Protein AF-A0AAD8GQP0-F1 (afdb_monomer_lite)

Organism: NCBI:txid360622

pLDDT: mean 70.1, std 18.85, range [26.41, 92.94]

Secondary structure (DSSP, 8-state):
-EEEEETTTEEEEEEEEEETTEEES---TT---EEEETT--TTGGGSEEEESSSS------PPP-SS--SSSS-TTTSTTT-SS--HHHHHHHHHHHTT--------TTSSHHHHHHHHHHHH--TT--S--------SSTHHHHHHHHHHHHHHHTSTT-----------TT-PPPPPPP--------

Foldseek 3Di:
DWKAWPPVRDIWDWDFKDAPNDTDPDDDPPGPIDIDTPPADPVRVPTDMDDPVPPTDYPDPQDQCQDDDCPVAVNQQVNPQDPGAFSQLSRQQVCLLVVHDDDGDDDPPRCPLSSNLSSQVRPDDQVDPDPDDDDDDPPDDDPVVVNLVNNQVSQVSRPPHDNPPPPPPDPPPDDPDPDPDPPDPDPDD

Structure (mmCIF, N/CA/C/O backbone):
data_AF-A0AAD8GQP0-F1
#
_entry.id   AF-A0AAD8GQP0-F1
#
loop_
_atom_site.group_PDB
_atom_site.id
_atom_site.type_symbol
_atom_site.label_atom_id
_atom_site.label_alt_id
_atom_site.label_comp_id
_atom_site.label_asym_id
_atom_site.label_entity_id
_atom_site.label_seq_id
_atom_site.pdbx_PDB_ins_code
_atom_site.Cartn_x
_atom_site.Cartn_y
_atom_site.Cartn_z
_atom_site.occupancy
_atom_site.B_iso_or_equiv
_atom_site.auth_seq_id
_atom_site.auth_comp_id
_atom_site.auth_asym_id
_atom_site.auth_atom_id
_atom_site.pdbx_PDB_model_num
ATOM 1 N N . MET A 1 1 ? -21.768 -1.531 13.078 1.00 83.94 1 MET A N 1
ATOM 2 C CA . MET A 1 1 ? -20.634 -2.085 12.305 1.00 83.94 1 MET A CA 1
ATOM 3 C C . MET A 1 1 ? -19.440 -2.318 13.230 1.00 83.94 1 MET A C 1
ATOM 5 O O . MET A 1 1 ? -19.286 -1.582 14.206 1.00 83.94 1 MET A O 1
ATOM 9 N N . VAL A 1 2 ? -18.619 -3.331 12.950 1.00 90.50 2 VAL A N 1
ATOM 10 C CA . VAL A 1 2 ? -17.336 -3.581 13.630 1.00 90.50 2 VAL A CA 1
ATOM 11 C C . VAL A 1 2 ? -16.206 -3.362 12.621 1.00 90.50 2 VAL A C 1
ATOM 13 O O . VAL A 1 2 ? -16.332 -3.786 11.470 1.00 90.50 2 VAL A O 1
ATOM 16 N N . ALA A 1 3 ? -15.156 -2.657 13.039 1.00 90.62 3 ALA A N 1
ATOM 17 C CA . ALA A 1 3 ? -13.973 -2.394 12.229 1.00 90.62 3 ALA A CA 1
ATOM 18 C C . ALA A 1 3 ? -12.738 -3.065 12.837 1.00 90.62 3 ALA A C 1
ATOM 20 O O . ALA A 1 3 ? -12.558 -3.051 14.059 1.00 90.62 3 ALA A O 1
ATOM 21 N N . THR A 1 4 ? -11.886 -3.606 11.971 1.00 91.75 4 THR A N 1
ATOM 22 C CA . THR A 1 4 ? -10.586 -4.192 12.312 1.00 91.75 4 THR A CA 1
ATOM 23 C C . THR A 1 4 ? -9.472 -3.302 11.768 1.00 91.75 4 THR A C 1
ATOM 25 O O . THR A 1 4 ? -9.565 -2.835 10.637 1.00 91.75 4 THR A O 1
ATOM 28 N N . TYR A 1 5 ? -8.436 -3.059 12.574 1.00 89.69 5 TYR A N 1
ATOM 29 C CA . TYR A 1 5 ? -7.314 -2.172 12.260 1.00 89.69 5 TYR A CA 1
ATOM 30 C C . TYR A 1 5 ? -6.028 -2.970 12.037 1.00 89.69 5 TYR A C 1
ATOM 32 O O . TYR A 1 5 ? -5.609 -3.739 12.901 1.00 89.69 5 TYR A O 1
ATOM 40 N N . GLY A 1 6 ? -5.364 -2.753 10.904 1.00 85.50 6 GLY A N 1
ATOM 41 C CA . GLY A 1 6 ? -4.088 -3.376 10.557 1.00 85.50 6 GLY A CA 1
ATOM 42 C C . GLY A 1 6 ? -2.923 -2.385 10.673 1.00 85.50 6 GLY A C 1
ATOM 43 O O . GLY A 1 6 ? -3.026 -1.282 10.138 1.00 85.50 6 GLY A O 1
ATOM 44 N N . PRO A 1 7 ? -1.790 -2.745 11.307 1.00 84.00 7 PRO A N 1
ATOM 45 C CA . PRO A 1 7 ? -1.377 -4.107 11.656 1.00 84.00 7 PRO A CA 1
ATOM 46 C C . PRO A 1 7 ? -1.744 -4.582 13.072 1.00 84.00 7 PRO A C 1
ATOM 48 O O . PRO A 1 7 ? -1.463 -5.728 13.400 1.00 84.00 7 PRO A O 1
ATOM 51 N N . SER A 1 8 ? -2.334 -3.752 13.941 1.00 86.50 8 SER A N 1
ATOM 52 C CA . SER A 1 8 ? -2.541 -4.142 15.350 1.00 86.50 8 SER A CA 1
ATOM 53 C C . SER A 1 8 ? -3.519 -5.300 15.559 1.00 86.50 8 SER A C 1
ATOM 55 O O . SER A 1 8 ? -3.522 -5.896 16.634 1.00 86.50 8 SER A O 1
ATOM 57 N N . GLY A 1 9 ? -4.367 -5.599 14.572 1.00 87.62 9 GLY A N 1
ATOM 58 C CA . GLY A 1 9 ? -5.460 -6.563 14.698 1.00 87.62 9 GLY A CA 1
ATOM 59 C C . GLY A 1 9 ? -6.572 -6.084 15.637 1.00 87.62 9 GLY A C 1
ATOM 60 O O . GLY A 1 9 ? -7.496 -6.844 15.936 1.00 87.62 9 GLY A O 1
ATOM 61 N N . LEU A 1 10 ? -6.505 -4.833 16.115 1.00 91.06 10 LEU A N 1
ATOM 62 C CA . LEU A 1 10 ? -7.497 -4.265 17.019 1.00 91.06 10 LEU A CA 1
ATOM 63 C C . LEU A 1 10 ? -8.860 -4.287 16.335 1.00 91.06 10 LEU A C 1
ATOM 65 O O . LEU A 1 10 ? -9.011 -3.783 15.227 1.00 91.06 10 LEU A O 1
ATOM 69 N N . THR A 1 11 ? -9.860 -4.830 17.017 1.00 92.88 11 THR A N 1
ATOM 70 C CA . THR A 1 11 ? -11.233 -4.879 16.520 1.00 92.88 11 THR A CA 1
ATOM 71 C C . THR A 1 11 ? -12.142 -4.119 17.475 1.00 92.88 11 THR A C 1
ATOM 73 O O . THR A 1 11 ? -12.118 -4.350 18.683 1.00 92.88 11 THR A O 1
ATOM 76 N N . THR A 1 12 ? -12.930 -3.177 16.956 1.00 92.94 12 THR A N 1
ATOM 77 C CA . THR A 1 12 ? -13.788 -2.318 17.783 1.00 92.94 12 THR A CA 1
ATOM 78 C C . THR A 1 12 ? -15.072 -1.908 17.065 1.00 92.94 12 THR A C 1
ATOM 80 O O . THR A 1 12 ? -15.178 -1.942 15.840 1.00 92.94 12 THR A O 1
ATOM 83 N N . LYS A 1 13 ? -16.083 -1.519 17.847 1.00 92.38 13 LYS A N 1
ATOM 84 C CA . LYS A 1 13 ? -17.363 -1.037 17.322 1.00 92.38 13 LYS A CA 1
ATOM 85 C C . LYS A 1 13 ? -17.223 0.385 16.781 1.00 92.38 13 LYS A C 1
ATOM 87 O O . LYS A 1 13 ? -16.753 1.284 17.485 1.00 92.38 13 LYS A O 1
ATOM 92 N N . VAL A 1 14 ? -17.730 0.580 15.567 1.00 90.19 14 VAL A N 1
ATOM 93 C CA . VAL A 1 14 ? -17.942 1.897 14.961 1.00 90.19 14 VAL A CA 1
ATOM 94 C C . VAL A 1 14 ? -19.301 2.422 15.421 1.00 90.19 14 VAL A C 1
ATOM 96 O O . VAL A 1 14 ? -20.303 1.710 15.334 1.00 90.19 14 VAL A O 1
ATOM 99 N N . LYS A 1 15 ? -19.323 3.644 15.958 1.00 90.88 15 LYS A N 1
ATOM 100 C CA . LYS A 1 15 ? -20.527 4.318 16.460 1.00 90.88 15 LYS A CA 1
ATOM 101 C C . LYS A 1 15 ? -21.277 5.078 15.379 1.00 90.88 15 LYS A C 1
ATOM 103 O O . LYS A 1 15 ? -22.495 5.006 15.329 1.00 90.88 15 LYS A O 1
ATOM 108 N N . SER A 1 16 ? -20.539 5.860 14.606 1.00 89.50 16 SER A N 1
ATOM 109 C CA . SER A 1 16 ? -21.069 6.789 13.618 1.00 89.50 16 SER A CA 1
ATOM 110 C C . SER A 1 16 ? -20.107 6.884 12.445 1.00 89.50 16 SER A C 1
ATOM 112 O O . SER A 1 16 ? -18.899 6.673 12.606 1.00 89.50 16 SER A O 1
ATOM 114 N N . LEU A 1 17 ? -20.674 7.191 11.285 1.00 91.12 17 LEU A N 1
ATOM 115 C CA . LEU A 1 17 ? -19.971 7.632 10.091 1.00 91.12 17 LEU A CA 1
ATOM 116 C C . LEU A 1 17 ? -20.322 9.104 9.877 1.00 91.12 17 LEU A C 1
ATOM 118 O O . LEU A 1 17 ? -21.456 9.507 10.136 1.00 91.12 17 LEU A O 1
ATOM 122 N N . GLU A 1 18 ? -19.361 9.895 9.426 1.00 91.19 18 GLU A N 1
ATOM 123 C CA . GLU A 1 18 ? -19.510 11.332 9.227 1.00 91.19 18 GLU A CA 1
ATOM 124 C C . GLU A 1 18 ? -18.908 11.744 7.885 1.00 91.19 18 GLU A C 1
ATOM 126 O O . GLU A 1 18 ? -17.808 11.326 7.536 1.00 91.19 18 GLU A O 1
ATOM 131 N N . MET A 1 19 ? -19.594 12.608 7.145 1.00 89.38 19 MET A N 1
ATOM 132 C CA . MET A 1 19 ? -19.075 13.248 5.940 1.00 89.38 19 MET A CA 1
ATOM 133 C C . MET A 1 19 ? -19.546 14.699 5.931 1.00 89.38 19 MET A C 1
ATOM 135 O O . MET A 1 19 ? -20.711 14.967 6.187 1.00 89.38 19 MET A O 1
ATOM 139 N N . HIS A 1 20 ? -18.639 15.650 5.688 1.00 87.38 20 HIS A N 1
ATOM 140 C CA . HIS A 1 20 ? -18.973 17.083 5.647 1.00 87.38 20 HIS A CA 1
ATOM 141 C C . HIS A 1 20 ? -19.767 17.601 6.870 1.00 87.38 20 HIS A C 1
ATOM 143 O O . HIS A 1 20 ? -20.606 18.481 6.734 1.00 87.38 20 HIS A O 1
ATOM 149 N N . HIS A 1 21 ? -19.459 17.091 8.070 1.00 84.50 21 HIS A N 1
ATOM 150 C CA . HIS A 1 21 ? -20.157 17.387 9.337 1.00 84.50 21 HIS A CA 1
ATOM 151 C C . HIS A 1 21 ? -21.582 16.826 9.466 1.00 84.50 21 HIS A C 1
ATOM 153 O O . HIS A 1 21 ? -22.274 17.140 10.433 1.00 84.50 21 HIS A O 1
ATOM 159 N N . GLU A 1 22 ? -21.996 15.945 8.562 1.00 87.31 22 GLU A N 1
ATOM 160 C CA . GLU A 1 22 ? -23.269 15.237 8.635 1.00 87.31 22 GLU A CA 1
ATOM 161 C C . GLU A 1 22 ? -23.047 13.760 8.947 1.00 87.31 22 GLU A C 1
ATOM 163 O O . GLU A 1 22 ? -22.078 13.147 8.497 1.00 87.31 22 GLU A O 1
ATOM 168 N N . SER A 1 23 ? -23.945 13.179 9.744 1.00 89.69 23 SER A N 1
ATOM 169 C CA . SER A 1 23 ? -23.928 11.740 10.000 1.00 89.69 23 SER A CA 1
ATOM 170 C C . SER A 1 23 ? -24.530 10.998 8.814 1.00 89.69 23 SER A C 1
ATOM 172 O O . SER A 1 23 ? -25.655 11.287 8.413 1.00 89.69 23 SER A O 1
ATOM 174 N N . ILE A 1 24 ? -23.804 10.011 8.299 1.00 92.19 24 ILE A N 1
ATOM 175 C CA . ILE A 1 24 ? -24.254 9.164 7.190 1.00 92.19 24 ILE A CA 1
ATOM 176 C C . ILE A 1 24 ? -24.515 7.739 7.685 1.00 92.19 24 ILE A C 1
ATOM 178 O O . ILE A 1 24 ? -23.944 7.293 8.683 1.00 92.19 24 ILE A O 1
ATOM 182 N N . LEU A 1 25 ? -25.401 7.019 6.996 1.00 88.88 25 LEU A N 1
ATOM 183 C CA . LEU A 1 25 ? -25.712 5.619 7.311 1.00 88.88 25 LEU A CA 1
ATOM 184 C C . LEU A 1 25 ? -24.644 4.665 6.770 1.00 88.88 25 LEU A C 1
ATOM 186 O O . LEU A 1 25 ? -24.287 3.689 7.430 1.00 88.88 25 LEU A O 1
ATOM 190 N N . GLU A 1 26 ? -24.118 4.977 5.590 1.00 88.31 26 GLU A N 1
ATOM 191 C CA . GLU A 1 26 ? -23.108 4.202 4.883 1.00 88.31 26 GLU A CA 1
ATOM 192 C C . GLU A 1 26 ? -22.235 5.126 4.034 1.00 88.31 26 GLU A C 1
ATOM 194 O O . GLU A 1 26 ? -22.660 6.220 3.670 1.00 88.31 26 GLU A O 1
ATOM 199 N N . ALA A 1 27 ? -21.014 4.677 3.753 1.00 85.12 27 ALA A N 1
ATOM 200 C CA . ALA A 1 27 ? -20.106 5.317 2.811 1.00 85.12 27 ALA A CA 1
ATOM 201 C C . ALA A 1 27 ? -19.915 4.385 1.613 1.00 85.12 27 ALA A C 1
ATOM 203 O O . ALA A 1 27 ? -19.744 3.174 1.789 1.00 85.12 27 ALA A O 1
ATOM 204 N N . LEU A 1 28 ? -19.926 4.948 0.412 1.00 85.69 28 LEU A N 1
ATOM 205 C CA . LEU A 1 28 ? -19.685 4.248 -0.841 1.00 85.69 28 LEU A CA 1
ATOM 206 C C . LEU A 1 28 ? -18.222 4.411 -1.288 1.00 85.69 28 LEU A C 1
ATOM 208 O O . LEU A 1 28 ? -17.525 5.336 -0.863 1.00 85.69 28 LEU A O 1
ATOM 212 N N . PRO A 1 29 ? -17.712 3.524 -2.160 1.00 83.00 29 PRO A N 1
ATOM 213 C CA . PRO A 1 29 ? -16.394 3.709 -2.757 1.00 83.00 29 PRO A CA 1
ATOM 214 C C . PRO A 1 29 ? -16.259 5.089 -3.425 1.00 83.00 29 PRO A C 1
ATOM 216 O O . PRO A 1 29 ? -17.033 5.431 -4.314 1.00 83.00 29 PRO A O 1
ATOM 219 N N . GLY A 1 30 ? -15.253 5.863 -3.005 1.00 82.75 30 GLY A N 1
ATOM 220 C CA . GLY A 1 30 ? -15.013 7.239 -3.467 1.00 82.75 30 GLY A CA 1
ATOM 221 C C . GLY A 1 30 ? -15.368 8.320 -2.441 1.00 82.75 30 GLY A C 1
ATOM 222 O O . GLY A 1 30 ? -14.898 9.451 -2.566 1.00 82.75 30 GLY A O 1
ATOM 223 N N . ASP A 1 31 ? -16.111 7.964 -1.396 1.00 85.25 31 ASP A N 1
ATOM 224 C CA . ASP A 1 31 ? -16.494 8.876 -0.327 1.00 85.25 31 ASP A CA 1
ATOM 225 C C . ASP A 1 31 ? -15.320 9.224 0.594 1.00 85.25 31 ASP A C 1
ATOM 227 O O . ASP A 1 31 ? -14.574 8.357 1.058 1.00 85.25 31 ASP A O 1
ATOM 231 N N . ASN A 1 32 ? -15.192 10.507 0.940 1.00 85.38 32 ASN A N 1
ATOM 232 C CA . ASN A 1 32 ? -14.300 10.950 2.010 1.00 85.38 32 ASN A CA 1
ATOM 233 C C . ASN A 1 32 ? -15.065 10.995 3.339 1.00 85.38 32 ASN A C 1
ATOM 235 O O . ASN A 1 32 ? -15.440 12.065 3.823 1.00 85.38 32 ASN A O 1
ATOM 239 N N . ALA A 1 33 ? -15.330 9.814 3.894 1.00 86.75 33 ALA A N 1
ATOM 240 C CA . ALA A 1 33 ? -16.037 9.654 5.157 1.00 86.75 33 ALA A CA 1
ATOM 241 C C . ALA A 1 33 ? -15.069 9.421 6.328 1.00 86.75 33 ALA A C 1
ATOM 243 O O . ALA A 1 33 ? -14.094 8.672 6.236 1.00 86.75 33 ALA A O 1
ATOM 244 N N . ALA A 1 34 ? -15.375 10.035 7.465 1.00 86.62 34 ALA A N 1
ATOM 245 C CA . ALA A 1 34 ? -14.782 9.740 8.758 1.00 86.62 34 ALA A CA 1
ATOM 246 C C . ALA A 1 34 ? -15.673 8.764 9.535 1.00 86.62 34 ALA A C 1
ATOM 248 O O . ALA A 1 34 ? -16.869 8.639 9.281 1.00 86.62 34 ALA A O 1
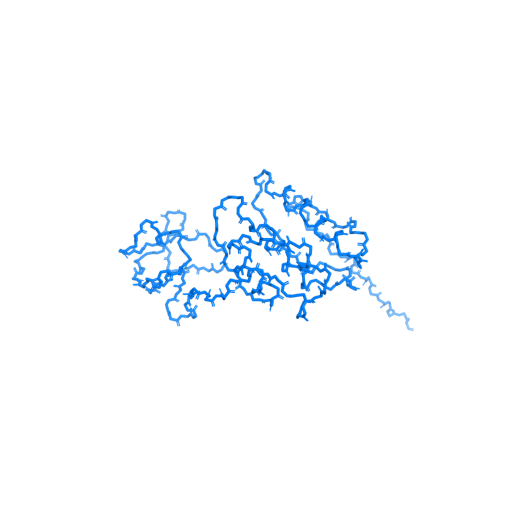ATOM 249 N N . PHE A 1 35 ? -15.104 8.075 10.520 1.00 88.38 35 PHE A N 1
ATOM 250 C CA . PHE A 1 35 ? -15.864 7.182 11.385 1.00 88.38 35 PHE A CA 1
ATOM 251 C C . PHE A 1 35 ? -15.357 7.227 12.821 1.00 88.38 35 PHE A C 1
ATOM 253 O O . PHE A 1 35 ? -14.163 7.387 13.082 1.00 88.38 35 PHE A O 1
ATOM 260 N N . ASN A 1 36 ? -16.279 7.092 13.774 1.00 88.12 36 ASN A N 1
ATOM 261 C CA . ASN A 1 36 ? -15.984 7.201 15.197 1.00 88.12 36 ASN A CA 1
ATOM 262 C C . ASN A 1 36 ? -15.966 5.824 15.865 1.00 88.12 36 ASN A C 1
ATOM 264 O O . ASN A 1 36 ? -16.988 5.148 15.981 1.00 88.12 36 ASN A O 1
ATOM 268 N N . SER A 1 37 ? -14.802 5.427 16.361 1.00 89.31 37 SER A N 1
ATOM 269 C CA . SER A 1 37 ? -14.541 4.147 17.024 1.00 89.31 37 SER A CA 1
ATOM 270 C C . SER A 1 37 ? -14.114 4.359 18.480 1.00 89.31 37 SER A C 1
ATOM 272 O O . SER A 1 37 ? -13.263 5.207 18.764 1.00 89.31 37 SER A O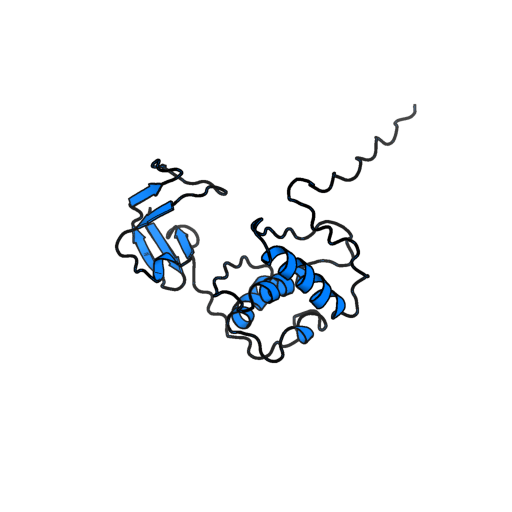 1
ATOM 274 N N . LYS A 1 38 ? -14.642 3.568 19.428 1.00 86.50 38 LYS A N 1
ATOM 275 C CA . LYS A 1 38 ? -14.159 3.618 20.827 1.00 86.50 38 LYS A CA 1
ATOM 276 C C . LYS A 1 38 ? -12.854 2.835 20.993 1.00 86.50 38 LYS A C 1
ATOM 278 O O . LYS A 1 38 ? -12.622 1.862 20.282 1.00 86.50 38 LYS A O 1
ATOM 283 N N . ASN A 1 39 ? -12.071 3.210 22.006 1.00 86.12 39 ASN A N 1
ATOM 284 C CA . ASN A 1 39 ? -10.899 2.466 22.487 1.00 86.12 39 ASN A CA 1
ATOM 285 C C . ASN A 1 39 ? -9.772 2.290 21.451 1.00 86.12 39 ASN A C 1
ATOM 287 O O . ASN A 1 39 ? -9.014 1.330 21.522 1.00 86.12 39 ASN A O 1
ATOM 291 N N . VAL A 1 40 ? -9.651 3.225 20.504 1.00 86.62 40 VAL A N 1
ATOM 292 C CA . VAL A 1 40 ? -8.562 3.257 19.517 1.00 86.62 40 VAL A CA 1
ATOM 293 C C . VAL A 1 40 ? -7.464 4.195 20.008 1.00 86.62 40 VAL A C 1
ATOM 295 O O . VAL A 1 40 ? -7.724 5.372 20.293 1.00 86.62 40 VAL A O 1
ATOM 298 N N . THR A 1 41 ? -6.240 3.676 20.124 1.00 87.00 41 THR A N 1
ATOM 299 C CA . THR A 1 41 ? -5.081 4.462 20.569 1.00 87.00 41 THR A CA 1
ATOM 300 C C . THR A 1 41 ? -4.668 5.487 19.509 1.00 87.00 41 THR A C 1
ATOM 302 O O . THR A 1 41 ? -5.035 5.374 18.341 1.00 87.00 41 THR A O 1
ATOM 305 N N . VAL A 1 42 ? -3.864 6.490 19.882 1.00 81.44 42 VAL A N 1
ATOM 306 C CA . VAL A 1 42 ? -3.327 7.477 18.919 1.00 81.44 42 VAL A CA 1
ATOM 307 C C . VAL A 1 42 ? -2.567 6.792 17.776 1.00 81.44 42 VAL A C 1
ATOM 309 O O . VAL A 1 42 ? -2.633 7.250 16.639 1.00 81.44 42 VAL A O 1
ATOM 312 N N . LYS A 1 43 ? -1.897 5.670 18.062 1.00 82.00 43 LYS A N 1
ATOM 313 C CA . LYS A 1 43 ? -1.153 4.886 17.073 1.00 82.00 43 LYS A CA 1
ATOM 314 C C . LYS A 1 43 ? -2.090 4.217 16.061 1.00 82.00 43 LYS A C 1
ATOM 316 O O . LYS A 1 43 ? -1.859 4.322 14.862 1.00 82.00 43 LYS A O 1
ATOM 321 N N . ASP A 1 44 ? -3.165 3.598 16.545 1.00 80.62 44 ASP A N 1
ATOM 322 C CA . ASP A 1 44 ? -4.111 2.842 15.715 1.00 80.62 44 ASP A CA 1
ATOM 323 C C . ASP A 1 44 ? -5.004 3.735 14.840 1.00 80.62 44 ASP A C 1
ATOM 325 O O . ASP A 1 44 ? -5.509 3.291 13.818 1.00 80.62 44 ASP A O 1
ATOM 329 N N . ARG A 1 45 ? -5.167 5.021 15.174 1.00 78.62 45 ARG A N 1
ATOM 330 C CA . ARG A 1 45 ? -5.878 5.979 14.300 1.00 78.62 45 ARG A CA 1
ATOM 331 C C . ARG A 1 45 ? -5.170 6.220 12.972 1.00 78.62 45 ARG A C 1
ATOM 333 O O . ARG A 1 45 ? -5.798 6.661 12.018 1.00 78.62 45 ARG A O 1
ATOM 340 N N . GLY A 1 46 ? -3.860 5.986 12.935 1.00 75.06 46 GLY A N 1
ATOM 341 C CA . GLY A 1 46 ? -3.077 6.079 11.714 1.00 75.06 46 GLY A CA 1
ATOM 342 C C . GLY A 1 46 ? -3.137 4.815 10.868 1.00 75.06 46 GLY A C 1
ATOM 343 O O . GLY A 1 46 ? -2.591 4.844 9.776 1.00 75.06 46 GLY A O 1
ATOM 344 N N . TYR A 1 47 ? -3.725 3.728 11.367 1.00 84.44 47 TYR A N 1
ATOM 345 C CA . TYR A 1 47 ? -3.737 2.425 10.715 1.00 84.44 47 TYR A CA 1
ATOM 346 C C . TYR A 1 47 ? -4.897 2.265 9.744 1.00 84.44 47 TYR A C 1
ATOM 348 O O . TYR A 1 47 ? -5.902 2.972 9.804 1.00 84.44 47 TYR A O 1
ATOM 356 N N . VAL A 1 48 ? -4.739 1.302 8.841 1.00 85.19 48 VAL A N 1
ATOM 357 C CA . VAL A 1 48 ? -5.778 0.939 7.882 1.00 85.19 48 VAL A CA 1
ATOM 358 C C . VAL A 1 48 ? -6.888 0.232 8.639 1.00 85.19 48 VAL A C 1
ATOM 360 O O . VAL A 1 48 ? -6.607 -0.688 9.405 1.00 85.19 48 VAL A O 1
ATOM 363 N N . ALA A 1 49 ? -8.129 0.647 8.418 1.00 88.44 49 ALA A N 1
ATOM 364 C CA . ALA A 1 49 ? -9.300 -0.013 8.965 1.00 88.44 49 ALA A CA 1
ATOM 365 C C . ALA A 1 49 ? -10.128 -0.633 7.841 1.00 88.44 49 ALA A C 1
ATOM 367 O O . ALA A 1 49 ? -10.259 -0.049 6.768 1.00 88.44 49 ALA A O 1
ATOM 368 N N . SER A 1 50 ? -10.721 -1.787 8.112 1.00 87.19 50 SER A N 1
ATOM 369 C CA . SER A 1 50 ? -11.688 -2.437 7.230 1.00 87.19 50 SER A CA 1
ATOM 370 C C . SER A 1 50 ? -12.861 -2.969 8.050 1.00 87.19 50 SER A C 1
ATOM 372 O O . SER A 1 50 ? -12.806 -3.027 9.284 1.00 87.19 50 SER A O 1
ATOM 374 N N . LYS A 1 51 ? -13.929 -3.397 7.376 1.00 87.69 51 LYS A N 1
ATOM 375 C CA . LYS A 1 51 ? -15.019 -4.119 8.034 1.00 87.69 51 LYS A CA 1
ATOM 376 C C . LYS A 1 51 ? -14.494 -5.457 8.563 1.00 87.69 51 LYS A C 1
ATOM 378 O O . LYS A 1 51 ? -13.733 -6.136 7.886 1.00 87.69 51 LYS A O 1
ATOM 383 N N . SER A 1 52 ? -14.886 -5.835 9.777 1.00 89.31 52 SER A N 1
ATOM 384 C CA . SER A 1 52 ? -14.405 -7.086 10.389 1.00 89.31 52 SER A CA 1
ATOM 385 C C . SER A 1 52 ? -14.986 -8.348 9.745 1.00 89.31 52 SER A C 1
ATOM 387 O O . SER A 1 52 ? -14.390 -9.415 9.840 1.00 89.31 52 SER A O 1
ATOM 389 N N . GLU A 1 53 ? -16.162 -8.228 9.131 1.00 86.62 53 GLU A N 1
ATOM 390 C CA . GLU A 1 53 ? -16.931 -9.342 8.558 1.00 86.62 53 GLU A CA 1
ATOM 391 C C . GLU A 1 53 ? -16.581 -9.624 7.090 1.00 86.62 53 GLU A C 1
ATOM 393 O O . GLU A 1 53 ? -16.916 -10.693 6.591 1.00 86.62 53 GLU A O 1
ATOM 398 N N . ASP A 1 54 ? -15.934 -8.676 6.407 1.00 81.38 54 ASP A N 1
ATOM 399 C CA . ASP A 1 54 ? -15.704 -8.706 4.961 1.00 81.38 54 ASP A CA 1
ATOM 400 C C . ASP A 1 54 ? -14.224 -8.441 4.677 1.00 81.38 54 ASP A C 1
ATOM 402 O O . ASP A 1 54 ? -13.748 -7.330 4.910 1.00 81.38 54 ASP A O 1
ATOM 406 N N . ASP A 1 55 ? -13.516 -9.514 4.311 1.00 77.38 55 ASP A N 1
ATOM 407 C CA . ASP A 1 55 ? -12.055 -9.642 4.215 1.00 77.38 55 ASP A CA 1
ATOM 408 C C . ASP A 1 55 ? -11.272 -8.618 5.057 1.00 77.38 55 ASP A C 1
ATOM 410 O O . ASP A 1 55 ? -10.751 -7.621 4.543 1.00 77.38 55 ASP A O 1
ATOM 414 N N . PRO A 1 56 ? -11.205 -8.821 6.389 1.00 81.44 56 PRO A N 1
ATOM 415 C CA . PRO A 1 56 ? -10.606 -7.834 7.257 1.00 81.44 56 PRO A CA 1
ATOM 416 C C . PRO A 1 56 ? -9.127 -7.640 6.928 1.00 81.44 56 PRO A C 1
ATOM 418 O O . PRO A 1 56 ? -8.402 -8.603 6.663 1.00 81.44 56 PRO A O 1
ATOM 421 N N . VAL A 1 57 ? -8.668 -6.393 7.027 1.00 81.25 57 VAL A N 1
ATOM 422 C CA . VAL A 1 57 ? -7.280 -6.008 6.826 1.00 81.25 57 VAL A CA 1
ATOM 423 C C . VAL A 1 57 ? -6.384 -6.830 7.746 1.00 81.25 57 VAL A C 1
ATOM 425 O O . VAL A 1 57 ? -6.576 -6.897 8.963 1.00 81.25 57 VAL A O 1
ATOM 428 N N . LYS A 1 58 ? -5.383 -7.467 7.147 1.00 76.50 58 LYS A N 1
ATOM 429 C CA . LYS A 1 58 ? -4.389 -8.288 7.838 1.00 76.50 58 LYS A CA 1
ATOM 430 C C . LYS A 1 58 ? -3.017 -7.690 7.591 1.00 76.50 58 LYS A C 1
ATOM 432 O O . LYS A 1 58 ? -2.724 -7.226 6.489 1.00 76.50 58 LYS A O 1
ATOM 437 N N . GLU A 1 59 ? -2.154 -7.717 8.605 1.00 73.06 59 GLU A N 1
ATOM 438 C CA . GLU A 1 59 ? -0.738 -7.483 8.341 1.00 73.06 59 GLU A CA 1
ATOM 439 C C . GLU A 1 59 ? -0.232 -8.619 7.453 1.00 73.06 59 GLU A C 1
ATOM 441 O O . GLU A 1 59 ? -0.329 -9.797 7.804 1.00 73.06 59 GLU A O 1
ATOM 446 N N . VAL A 1 60 ? 0.316 -8.272 6.292 1.00 63.38 60 VAL A N 1
ATOM 447 C CA . VAL A 1 60 ? 0.986 -9.262 5.458 1.00 63.38 60 VAL A CA 1
ATOM 448 C C . VAL A 1 60 ? 2.350 -9.531 6.090 1.00 63.38 60 VAL A C 1
ATOM 450 O O . VAL A 1 60 ? 3.237 -8.673 6.071 1.00 63.38 60 VAL A O 1
ATOM 453 N N . ASN A 1 61 ? 2.527 -10.722 6.668 1.00 63.12 61 ASN A N 1
ATOM 454 C CA . ASN A 1 61 ? 3.818 -11.165 7.190 1.00 63.12 61 ASN A CA 1
ATOM 455 C C . ASN A 1 61 ? 4.733 -11.571 6.025 1.00 63.12 61 ASN A C 1
ATOM 457 O O . ASN A 1 61 ? 4.904 -12.745 5.698 1.00 63.12 61 ASN A O 1
ATOM 461 N N . ILE A 1 62 ? 5.268 -10.562 5.346 1.00 64.38 62 ILE A N 1
ATOM 462 C CA . ILE A 1 62 ? 6.202 -10.736 4.240 1.00 64.38 62 ILE A CA 1
ATOM 463 C C . ILE A 1 62 ? 7.583 -10.877 4.851 1.00 64.38 62 ILE A C 1
ATOM 465 O O . ILE A 1 62 ? 8.066 -9.958 5.521 1.00 64.38 62 ILE A O 1
ATOM 469 N N . LYS A 1 63 ? 8.233 -12.018 4.600 1.00 61.41 63 LYS A N 1
ATOM 470 C CA . LYS A 1 63 ? 9.646 -12.192 4.941 1.00 61.41 63 LYS A CA 1
ATOM 471 C C . LYS A 1 63 ? 10.430 -11.056 4.278 1.00 61.41 63 LYS A C 1
ATOM 473 O O . LYS A 1 63 ? 10.374 -10.949 3.052 1.00 61.41 63 LYS A O 1
ATOM 478 N N . PRO A 1 64 ? 11.117 -10.196 5.049 1.00 61.53 64 PRO A N 1
ATOM 479 C CA . PRO A 1 64 ? 11.826 -9.071 4.471 1.00 61.53 64 PRO A CA 1
ATOM 480 C C . PRO A 1 64 ? 12.855 -9.582 3.463 1.00 61.53 64 PRO A C 1
ATOM 482 O O . PRO A 1 64 ? 13.712 -10.404 3.788 1.00 61.53 64 PRO A O 1
ATOM 485 N N . VAL A 1 65 ? 12.748 -9.119 2.221 1.00 63.41 65 VAL A N 1
ATOM 486 C CA . VAL A 1 65 ? 13.680 -9.511 1.165 1.00 63.41 65 VAL A CA 1
ATOM 487 C C . VAL A 1 65 ? 14.926 -8.642 1.297 1.00 63.41 65 VAL A C 1
ATOM 489 O O . VAL A 1 65 ? 14.999 -7.542 0.759 1.00 63.41 65 VAL A O 1
ATOM 492 N N . HIS A 1 66 ? 15.899 -9.110 2.080 1.00 61.94 66 HIS A N 1
ATOM 493 C CA . HIS A 1 66 ? 17.151 -8.386 2.335 1.00 61.94 66 HIS A CA 1
ATOM 494 C C . HIS A 1 66 ? 18.044 -8.264 1.096 1.00 61.94 66 HIS A C 1
ATOM 496 O O . HIS A 1 66 ? 18.838 -7.331 1.001 1.00 61.94 66 HIS A O 1
ATOM 502 N N . LYS A 1 67 ? 17.884 -9.194 0.153 1.00 60.91 67 LYS A N 1
ATOM 503 C CA . LYS A 1 67 ? 18.520 -9.203 -1.158 1.00 60.91 67 LYS A CA 1
ATOM 504 C C . LYS A 1 67 ? 17.496 -9.713 -2.157 1.00 60.91 67 LYS A C 1
ATOM 506 O O . LYS A 1 67 ? 16.891 -10.754 -1.922 1.00 60.91 67 LYS A O 1
ATOM 511 N N . MET A 1 68 ? 17.260 -8.957 -3.222 1.00 58.16 68 MET A N 1
ATOM 512 C CA . MET A 1 68 ? 16.301 -9.362 -4.240 1.00 58.16 68 MET A CA 1
ATOM 513 C C . MET A 1 68 ? 16.941 -10.380 -5.176 1.00 58.16 68 MET A C 1
ATOM 515 O O . MET A 1 68 ? 17.889 -10.056 -5.890 1.00 58.16 68 MET A O 1
ATOM 519 N N . ASP A 1 69 ? 16.429 -11.610 -5.153 1.00 55.81 69 ASP A N 1
ATOM 520 C CA . ASP A 1 69 ? 16.808 -12.628 -6.124 1.00 55.81 69 ASP A CA 1
ATOM 521 C C . ASP A 1 69 ? 16.174 -12.279 -7.485 1.00 55.81 69 ASP A C 1
ATOM 523 O O . ASP A 1 69 ? 14.956 -12.104 -7.572 1.00 55.81 69 ASP A O 1
ATOM 527 N N . PRO A 1 70 ? 16.963 -12.162 -8.568 1.00 54.00 70 PRO A N 1
ATOM 528 C CA . PRO A 1 70 ? 16.480 -11.727 -9.881 1.00 54.00 70 PRO A CA 1
ATOM 529 C C . PRO A 1 70 ? 15.739 -12.828 -10.660 1.00 54.00 70 PRO A C 1
ATOM 531 O O . PRO A 1 70 ? 15.461 -12.655 -11.840 1.00 54.00 70 PRO A O 1
ATOM 534 N N . THR A 1 71 ? 15.489 -13.992 -10.060 1.00 45.81 71 THR A N 1
ATOM 535 C CA . THR A 1 71 ? 15.114 -15.228 -10.764 1.00 45.81 71 THR A CA 1
ATOM 536 C C . THR A 1 71 ? 13.618 -15.460 -11.004 1.00 45.81 71 THR A C 1
ATOM 538 O O . THR A 1 71 ? 13.330 -16.102 -12.012 1.00 45.81 71 THR A O 1
ATOM 541 N N . PRO A 1 72 ? 12.656 -14.948 -10.208 1.00 50.41 72 PRO A N 1
ATOM 542 C CA . PRO A 1 72 ? 11.246 -14.959 -10.612 1.00 50.41 72 PRO A CA 1
ATOM 543 C C . PRO A 1 72 ? 10.811 -13.681 -11.348 1.00 50.41 72 PRO A C 1
ATOM 545 O O . PRO A 1 72 ? 9.708 -13.631 -11.880 1.00 50.41 72 PRO A O 1
ATOM 548 N N . PHE A 1 73 ? 11.661 -12.655 -11.398 1.00 52.91 73 PHE A N 1
ATOM 549 C CA . PHE A 1 73 ? 11.359 -11.368 -12.024 1.00 52.91 73 PHE A CA 1
ATOM 550 C C . PHE A 1 73 ? 12.150 -11.205 -13.321 1.00 52.91 73 PHE A C 1
ATOM 552 O O . PHE A 1 73 ? 13.155 -11.887 -13.528 1.00 52.91 73 PHE A O 1
ATOM 559 N N . SER A 1 74 ? 11.729 -10.310 -14.220 1.00 52.50 74 SER A N 1
ATOM 560 C CA . SER A 1 74 ? 12.570 -10.008 -15.379 1.00 52.50 74 SER A CA 1
ATOM 561 C C . SER A 1 74 ? 13.912 -9.500 -14.835 1.00 52.50 74 SER A C 1
ATOM 563 O O . SER A 1 74 ? 13.964 -8.512 -14.099 1.00 52.50 74 SER A O 1
ATOM 565 N N . LYS A 1 75 ? 15.001 -10.229 -15.131 1.00 48.34 75 LYS A N 1
ATOM 566 C CA . LYS A 1 75 ? 16.348 -10.086 -14.530 1.00 48.34 75 LYS A CA 1
ATOM 567 C C . LYS A 1 75 ? 16.908 -8.652 -14.517 1.00 48.34 75 LYS A C 1
ATOM 569 O O . LYS A 1 75 ? 17.900 -8.388 -13.846 1.00 48.34 75 LYS A O 1
ATOM 574 N N . ASN A 1 76 ? 16.267 -7.730 -15.230 1.00 49.47 76 ASN A N 1
ATOM 575 C CA . ASN A 1 76 ? 16.760 -6.401 -15.542 1.00 49.47 76 ASN A CA 1
ATOM 576 C C . ASN A 1 76 ? 16.108 -5.280 -14.716 1.00 49.47 76 ASN A C 1
ATOM 578 O O . ASN A 1 76 ? 16.744 -4.249 -14.533 1.00 49.47 76 ASN A O 1
ATOM 582 N N . LEU A 1 77 ? 14.884 -5.449 -14.193 1.00 50.72 77 LEU A N 1
ATOM 583 C CA . LEU A 1 77 ? 14.200 -4.354 -13.490 1.00 50.72 77 LEU A CA 1
ATOM 584 C C . LEU A 1 77 ? 14.495 -4.354 -11.985 1.00 50.72 77 LEU A C 1
ATOM 586 O O . LEU A 1 77 ? 14.821 -3.316 -11.425 1.00 50.72 77 LEU A O 1
ATOM 590 N N . LEU A 1 78 ? 14.449 -5.516 -11.331 1.00 49.88 78 LEU A N 1
ATOM 591 C CA . LEU A 1 78 ? 14.651 -5.617 -9.881 1.00 49.88 78 LEU A CA 1
ATOM 592 C C . LEU A 1 78 ? 16.103 -5.380 -9.439 1.00 49.88 78 LEU A C 1
ATOM 594 O O . LEU A 1 78 ? 16.338 -4.816 -8.371 1.00 49.88 78 LEU A O 1
ATOM 598 N N . CYS A 1 79 ? 17.076 -5.813 -10.250 1.00 47.34 79 CYS A N 1
ATOM 599 C CA . CYS A 1 79 ? 18.497 -5.794 -9.888 1.00 47.34 79 CYS A CA 1
ATOM 600 C C . CYS A 1 79 ? 19.047 -4.369 -9.719 1.00 47.34 79 CYS A C 1
ATOM 602 O O . CYS A 1 79 ? 19.960 -4.150 -8.928 1.00 47.34 79 CYS A O 1
ATOM 604 N N . VAL A 1 80 ? 18.478 -3.395 -10.435 1.00 49.56 80 VAL A N 1
ATOM 605 C CA . VAL A 1 80 ? 18.885 -1.985 -10.350 1.00 49.56 80 VAL A CA 1
ATOM 606 C C . VAL A 1 80 ? 18.421 -1.351 -9.042 1.00 49.56 80 VAL A C 1
ATOM 608 O O . VAL A 1 80 ? 19.014 -0.381 -8.574 1.00 49.56 80 VAL A O 1
ATOM 611 N N . ILE A 1 81 ? 17.339 -1.861 -8.451 1.00 53.88 81 ILE A N 1
ATOM 612 C CA . ILE A 1 81 ? 16.560 -1.031 -7.547 1.00 53.88 81 ILE A CA 1
ATOM 613 C C . ILE A 1 81 ? 17.252 -0.922 -6.193 1.00 53.88 81 ILE A C 1
ATOM 615 O O . ILE A 1 81 ? 17.304 0.195 -5.684 1.00 53.88 81 ILE A O 1
ATOM 619 N N . LEU A 1 82 ? 17.811 -1.980 -5.583 1.00 54.72 82 LEU A N 1
ATOM 620 C CA . LEU A 1 82 ? 18.301 -1.870 -4.197 1.00 54.72 82 LEU A CA 1
ATOM 621 C C . LEU A 1 82 ? 19.394 -2.895 -3.825 1.00 54.72 82 LEU A C 1
ATOM 623 O O . LEU A 1 82 ? 19.078 -4.033 -3.487 1.00 54.72 82 LEU A O 1
ATOM 627 N N . GLU A 1 83 ? 20.661 -2.465 -3.737 1.00 56.97 83 GLU A N 1
ATOM 628 C CA . GLU A 1 83 ? 21.705 -3.227 -3.013 1.00 56.97 83 GLU A CA 1
ATOM 629 C C . GLU A 1 83 ? 21.327 -3.432 -1.535 1.00 56.97 83 GLU A C 1
ATOM 631 O O . GLU A 1 83 ? 21.644 -4.460 -0.937 1.00 56.97 83 GLU A O 1
ATOM 636 N N . LYS A 1 84 ? 20.621 -2.455 -0.944 1.00 73.69 84 LYS A N 1
ATOM 637 C CA . LYS A 1 84 ? 20.111 -2.513 0.430 1.00 73.69 84 LYS A CA 1
ATOM 638 C C . LYS A 1 84 ? 18.727 -1.858 0.534 1.00 73.69 84 LYS A C 1
ATOM 640 O O . LYS A 1 84 ? 18.629 -0.660 0.810 1.00 73.69 84 LYS A O 1
ATOM 645 N N . PRO A 1 85 ? 17.641 -2.613 0.298 1.00 75.19 85 PRO A N 1
ATOM 646 C CA . PRO A 1 85 ? 16.287 -2.070 0.316 1.00 75.19 85 PRO A CA 1
ATOM 647 C C . PRO A 1 85 ? 15.899 -1.543 1.703 1.00 75.19 85 PRO A C 1
ATOM 649 O O . PRO A 1 85 ? 16.222 -2.157 2.718 1.00 75.19 85 PRO A O 1
ATOM 652 N N . SER A 1 86 ? 15.167 -0.427 1.777 1.00 80.50 86 SER A N 1
ATOM 653 C CA . SER A 1 86 ? 14.542 0.023 3.034 1.00 80.50 86 SER A CA 1
ATOM 654 C C . SER A 1 86 ? 13.452 -0.956 3.484 1.00 80.50 86 SER A C 1
ATOM 656 O O . SER A 1 86 ? 12.883 -1.667 2.660 1.00 80.50 86 SER A O 1
ATOM 658 N N . VAL A 1 87 ? 13.091 -0.968 4.772 1.00 78.12 87 VAL A N 1
ATOM 659 C CA . VAL A 1 87 ? 12.023 -1.846 5.306 1.00 78.12 87 VAL A CA 1
ATOM 660 C C . VAL A 1 87 ? 10.713 -1.697 4.523 1.00 78.12 87 VAL A C 1
ATOM 662 O O . VAL A 1 87 ? 10.035 -2.683 4.243 1.00 78.12 87 VAL A O 1
ATOM 665 N N . THR A 1 88 ? 10.381 -0.470 4.117 1.00 81.44 88 THR A N 1
ATOM 666 C CA . THR A 1 88 ? 9.211 -0.175 3.284 1.00 81.44 88 THR A CA 1
ATOM 667 C C . THR A 1 88 ? 9.302 -0.883 1.931 1.00 81.44 88 THR A C 1
ATOM 669 O O . THR A 1 88 ? 8.370 -1.584 1.551 1.00 81.44 88 THR A O 1
ATOM 672 N N . GLN A 1 89 ? 10.441 -0.792 1.245 1.00 82.62 89 GLN A N 1
ATOM 673 C CA . GLN A 1 89 ? 10.662 -1.472 -0.035 1.00 82.62 89 GLN A CA 1
ATOM 674 C C . GLN A 1 89 ? 10.670 -3.000 0.102 1.00 82.62 89 GLN A C 1
ATOM 676 O O . GLN A 1 89 ? 10.003 -3.678 -0.673 1.00 82.62 89 GLN A O 1
ATOM 681 N N . GLN A 1 90 ? 11.347 -3.537 1.125 1.00 78.69 90 GLN A N 1
ATOM 682 C CA . GLN A 1 90 ? 11.421 -4.983 1.391 1.00 78.69 90 GLN A CA 1
ATOM 683 C C . GLN A 1 90 ? 10.042 -5.625 1.543 1.00 78.69 90 GLN A C 1
ATOM 685 O O . GLN A 1 90 ? 9.855 -6.775 1.159 1.00 78.69 90 GLN A O 1
ATOM 690 N N . ARG A 1 91 ? 9.087 -4.886 2.119 1.00 79.81 91 ARG A N 1
ATOM 691 C CA . ARG A 1 91 ? 7.714 -5.353 2.324 1.00 79.81 91 ARG A CA 1
ATOM 692 C C . ARG A 1 91 ? 6.802 -5.045 1.138 1.00 79.81 91 ARG A C 1
ATOM 694 O O . ARG A 1 91 ? 5.902 -5.817 0.862 1.00 79.81 91 ARG A O 1
ATOM 701 N N . GLY A 1 92 ? 6.991 -3.919 0.454 1.00 80.06 92 GLY A N 1
ATOM 702 C CA . GLY A 1 92 ? 6.032 -3.467 -0.556 1.00 80.06 92 GLY A CA 1
ATOM 703 C C . GLY A 1 92 ? 6.296 -3.958 -1.977 1.00 80.06 92 GLY A C 1
ATOM 704 O O . GLY A 1 92 ? 5.342 -4.110 -2.729 1.00 80.06 92 GLY A O 1
ATOM 705 N N . ILE A 1 93 ? 7.556 -4.202 -2.364 1.00 82.00 93 ILE A N 1
ATOM 706 C CA . ILE A 1 93 ? 7.874 -4.456 -3.779 1.00 82.00 93 ILE A CA 1
ATOM 707 C C . ILE A 1 93 ? 7.299 -5.797 -4.240 1.00 82.00 93 ILE A C 1
ATOM 709 O O . ILE A 1 93 ? 6.608 -5.834 -5.248 1.00 82.00 93 ILE A O 1
ATOM 713 N N . VAL A 1 94 ? 7.549 -6.887 -3.507 1.00 80.38 94 VAL A N 1
ATOM 714 C CA . VAL A 1 94 ? 7.147 -8.237 -3.946 1.00 80.38 94 VAL A CA 1
ATOM 715 C C . VAL A 1 94 ? 5.630 -8.371 -4.147 1.00 80.38 94 VAL A C 1
ATOM 717 O O . VAL A 1 94 ? 5.237 -8.816 -5.222 1.00 80.38 94 VAL A O 1
ATOM 720 N N . PRO A 1 95 ? 4.758 -7.963 -3.203 1.00 80.00 95 PRO A N 1
ATOM 721 C CA . PRO A 1 95 ? 3.313 -8.016 -3.425 1.00 80.00 95 PRO A CA 1
ATOM 722 C C . PRO A 1 95 ? 2.859 -7.207 -4.640 1.00 80.00 95 PRO A C 1
ATOM 724 O O . PRO A 1 95 ? 2.052 -7.692 -5.426 1.00 80.00 95 PRO A O 1
ATOM 727 N N . LEU A 1 96 ? 3.413 -6.005 -4.824 1.00 83.69 96 LEU A N 1
ATOM 728 C CA . LEU A 1 96 ? 3.030 -5.111 -5.919 1.00 83.69 96 LEU A CA 1
ATOM 729 C C . LEU A 1 96 ? 3.498 -5.668 -7.271 1.00 83.69 96 LEU A C 1
ATOM 731 O O . LEU A 1 96 ? 2.753 -5.651 -8.244 1.00 83.69 96 LEU A O 1
ATOM 735 N N . CYS A 1 97 ? 4.700 -6.249 -7.319 1.00 80.12 97 CYS A N 1
ATOM 736 C CA . CYS A 1 97 ? 5.203 -6.982 -8.479 1.00 80.12 97 CYS A CA 1
ATOM 737 C C . CYS A 1 97 ? 4.407 -8.258 -8.786 1.00 80.12 97 CYS A C 1
ATOM 739 O O . CYS A 1 97 ? 4.452 -8.707 -9.924 1.00 80.12 97 CYS A O 1
ATOM 741 N N . ASN A 1 98 ? 3.686 -8.826 -7.817 1.00 77.94 98 ASN A N 1
ATOM 742 C CA . ASN A 1 98 ? 2.798 -9.974 -8.015 1.00 77.94 98 ASN A CA 1
ATOM 743 C C . ASN A 1 98 ? 1.362 -9.562 -8.392 1.00 77.94 98 ASN A C 1
ATOM 745 O O . ASN A 1 98 ? 0.500 -10.431 -8.494 1.00 77.94 98 ASN A O 1
ATOM 749 N N . GLY A 1 99 ? 1.090 -8.264 -8.568 1.00 78.38 99 GLY A N 1
ATOM 750 C CA . GLY A 1 99 ? -0.244 -7.761 -8.902 1.00 78.38 99 GLY A CA 1
ATOM 751 C C . GLY A 1 99 ? -1.236 -7.800 -7.736 1.00 78.38 99 GLY A C 1
ATOM 752 O O . GLY A 1 99 ? -2.439 -7.810 -7.970 1.00 78.38 99 GLY A O 1
ATOM 753 N N . LEU A 1 100 ? -0.754 -7.856 -6.489 1.00 81.94 100 LEU A N 1
ATOM 754 C CA . LEU A 1 100 ? -1.618 -7.785 -5.311 1.00 81.94 100 LEU A CA 1
ATOM 755 C C . LEU A 1 100 ? -1.993 -6.336 -4.995 1.00 81.94 100 LEU A C 1
ATOM 757 O O . LEU A 1 100 ? -1.182 -5.422 -5.168 1.00 81.94 100 LEU A O 1
ATOM 761 N N . ASP A 1 101 ? -3.182 -6.150 -4.426 1.00 83.31 101 ASP A N 1
ATOM 762 C CA . ASP A 1 101 ? -3.589 -4.871 -3.856 1.00 83.31 101 ASP A CA 1
ATOM 763 C C . ASP A 1 101 ? -2.779 -4.583 -2.588 1.00 83.31 101 ASP A C 1
ATOM 765 O O . ASP A 1 101 ? -2.728 -5.378 -1.645 1.00 83.31 101 ASP A O 1
ATOM 769 N N . VAL A 1 102 ? -2.109 -3.429 -2.563 1.00 81.62 102 VAL A N 1
ATOM 770 C CA . VAL A 1 102 ? -1.200 -3.050 -1.476 1.00 81.62 102 VAL A CA 1
ATOM 771 C C . VAL A 1 102 ? -1.594 -1.701 -0.903 1.00 81.62 102 VAL A C 1
ATOM 773 O O . VAL A 1 102 ? -1.496 -0.671 -1.570 1.00 81.62 102 VAL A O 1
ATOM 776 N N . ILE A 1 103 ? -1.914 -1.684 0.390 1.00 84.06 103 ILE A N 1
ATOM 777 C CA . ILE A 1 103 ? -1.972 -0.449 1.172 1.00 84.06 103 ILE A CA 1
ATOM 778 C C . ILE A 1 103 ? -0.659 -0.309 1.934 1.00 84.06 103 ILE A C 1
ATOM 780 O O . ILE A 1 103 ? -0.341 -1.100 2.822 1.00 84.06 103 ILE A O 1
ATOM 784 N N . GLN A 1 104 ? 0.125 0.708 1.580 1.00 79.38 104 GLN A N 1
ATOM 785 C CA . GLN A 1 104 ? 1.443 0.925 2.162 1.00 79.38 104 GLN A CA 1
ATOM 786 C C . GLN A 1 104 ? 1.519 2.257 2.901 1.00 79.38 104 GLN A C 1
ATOM 788 O O . GLN A 1 104 ? 1.417 3.334 2.313 1.00 79.38 104 GLN A O 1
ATOM 793 N N . GLN A 1 105 ? 1.808 2.185 4.198 1.00 79.88 105 GLN A N 1
ATOM 794 C CA . GLN A 1 105 ? 2.030 3.353 5.037 1.00 79.88 105 GLN A CA 1
ATOM 795 C C . GLN A 1 105 ? 3.488 3.412 5.498 1.00 79.88 105 GLN A C 1
ATOM 797 O O . GLN A 1 105 ? 4.047 2.444 6.005 1.00 79.88 105 GLN A O 1
ATOM 802 N N . ALA A 1 106 ? 4.121 4.570 5.321 1.00 75.94 106 ALA A N 1
ATOM 803 C CA . ALA A 1 106 ? 5.478 4.831 5.800 1.00 75.94 106 ALA A CA 1
ATOM 804 C C . ALA A 1 106 ? 5.681 6.334 6.022 1.00 75.94 106 ALA A C 1
ATOM 806 O O . ALA A 1 106 ? 4.945 7.146 5.452 1.00 75.94 106 ALA A O 1
ATOM 807 N N . GLN A 1 107 ? 6.718 6.724 6.764 1.00 74.94 107 GLN A N 1
ATOM 808 C CA . GLN A 1 107 ? 7.086 8.137 6.924 1.00 74.94 107 GLN A CA 1
ATOM 809 C C . GLN A 1 107 ? 7.607 8.743 5.605 1.00 74.94 107 GLN A C 1
ATOM 811 O O . GLN A 1 107 ? 7.900 8.035 4.633 1.00 74.94 107 GLN A O 1
ATOM 816 N N . PHE A 1 108 ? 7.659 10.073 5.525 1.00 76.06 108 PHE A N 1
ATOM 817 C CA . PHE A 1 108 ? 8.156 10.784 4.343 1.00 76.06 108 PHE A CA 1
ATOM 818 C C . PHE A 1 108 ? 9.605 10.382 4.007 1.00 76.06 108 PHE A C 1
ATOM 820 O O . PHE A 1 108 ? 10.397 10.117 4.901 1.00 76.06 108 PHE A O 1
ATOM 827 N N . GLY A 1 109 ? 9.939 10.292 2.714 1.00 71.00 109 GLY A N 1
ATOM 828 C CA . GLY A 1 109 ? 11.286 9.927 2.246 1.00 71.00 109 GLY A CA 1
ATOM 829 C C . GLY A 1 109 ? 11.634 8.432 2.297 1.00 71.00 109 GLY A C 1
ATOM 830 O O . GLY A 1 109 ? 12.627 8.025 1.705 1.00 71.00 109 GLY A O 1
ATOM 831 N N . ILE A 1 110 ? 10.809 7.583 2.920 1.00 76.31 110 ILE A N 1
ATOM 832 C CA . ILE A 1 110 ? 11.108 6.149 3.060 1.00 76.31 110 ILE A CA 1
ATOM 833 C C . ILE A 1 110 ? 10.518 5.353 1.890 1.00 76.31 110 ILE A C 1
ATOM 835 O O . ILE A 1 110 ? 9.425 4.806 2.000 1.00 76.31 110 ILE A O 1
ATOM 839 N N . GLY A 1 111 ? 11.206 5.329 0.745 1.00 76.06 111 GLY A N 1
ATOM 840 C CA . GLY A 1 111 ? 11.110 4.272 -0.279 1.00 76.06 111 GLY A CA 1
ATOM 841 C C . GLY A 1 111 ? 9.768 4.010 -0.992 1.00 76.06 111 GLY A C 1
ATOM 842 O O . GLY A 1 111 ? 9.755 3.212 -1.926 1.00 76.06 111 GLY A O 1
ATOM 843 N N . LYS A 1 112 ? 8.651 4.653 -0.615 1.00 85.00 112 LYS A N 1
ATOM 844 C CA . LYS A 1 112 ? 7.301 4.390 -1.167 1.00 85.00 112 LYS A CA 1
ATOM 845 C C . LYS A 1 112 ? 7.224 4.589 -2.679 1.00 85.00 112 LYS A C 1
ATOM 847 O O . LYS A 1 112 ? 6.729 3.722 -3.383 1.00 85.00 112 LYS A O 1
ATOM 852 N N . THR A 1 113 ? 7.753 5.708 -3.178 1.00 82.19 113 THR A N 1
ATOM 853 C CA . THR A 1 113 ? 7.731 6.021 -4.614 1.00 82.19 113 THR A CA 1
ATOM 854 C C . THR A 1 113 ? 8.482 4.966 -5.414 1.00 82.19 113 THR A C 1
ATOM 856 O O . THR A 1 113 ? 7.923 4.414 -6.349 1.00 82.19 113 THR A O 1
ATOM 859 N N . ALA A 1 114 ? 9.702 4.616 -5.000 1.00 80.81 114 ALA A N 1
ATOM 860 C CA . ALA A 1 114 ? 10.465 3.553 -5.648 1.00 80.81 114 ALA A CA 1
ATOM 861 C C . ALA A 1 114 ? 9.741 2.198 -5.567 1.00 80.81 114 ALA A C 1
ATOM 863 O O . ALA A 1 114 ? 9.706 1.481 -6.559 1.00 80.81 114 ALA A O 1
ATOM 864 N N . THR A 1 115 ? 9.113 1.874 -4.429 1.00 83.62 115 THR A N 1
ATOM 865 C CA . THR A 1 115 ? 8.329 0.636 -4.253 1.00 83.62 115 THR A CA 1
ATOM 866 C C . THR A 1 115 ? 7.203 0.546 -5.284 1.00 83.62 115 THR A C 1
ATOM 868 O O . THR A 1 115 ? 7.108 -0.436 -6.014 1.00 83.62 115 THR A O 1
ATOM 871 N N . PHE A 1 116 ? 6.397 1.603 -5.382 1.00 84.94 116 PHE A N 1
ATOM 872 C CA . PHE A 1 116 ? 5.292 1.694 -6.328 1.00 84.94 116 PHE A CA 1
ATOM 873 C C . PHE A 1 116 ? 5.770 1.638 -7.786 1.00 84.94 116 PHE A C 1
ATOM 875 O O . PHE A 1 116 ? 5.281 0.815 -8.555 1.00 84.94 116 PHE A O 1
ATOM 882 N N . CYS A 1 117 ? 6.763 2.456 -8.161 1.00 82.88 117 CYS A N 1
ATOM 883 C CA . CYS A 1 117 ? 7.291 2.467 -9.527 1.00 82.88 117 CYS A CA 1
ATOM 884 C C . CYS A 1 117 ? 7.827 1.089 -9.944 1.00 82.88 117 CYS A C 1
ATOM 886 O O . CYS A 1 117 ? 7.641 0.694 -11.090 1.00 82.88 117 CYS A O 1
ATOM 888 N N . SER A 1 118 ? 8.461 0.360 -9.017 1.00 79.31 118 SER A N 1
ATOM 889 C CA . SER A 1 118 ? 9.007 -0.980 -9.276 1.00 79.31 118 SER A CA 1
ATOM 890 C C . SER A 1 118 ? 7.917 -1.965 -9.675 1.00 79.31 118 SER A C 1
ATOM 892 O O . SER A 1 118 ? 8.055 -2.651 -10.683 1.00 79.31 118 SER A O 1
ATOM 894 N N . GLY A 1 119 ? 6.829 -2.035 -8.906 1.00 80.94 119 GLY A N 1
ATOM 895 C CA . GLY A 1 119 ? 5.780 -3.001 -9.209 1.00 80.94 119 GLY A CA 1
ATOM 896 C C . GLY A 1 119 ? 4.926 -2.604 -10.414 1.00 80.94 119 GLY A C 1
ATOM 897 O O . GLY A 1 119 ? 4.567 -3.488 -11.180 1.00 80.94 119 GLY A O 1
ATOM 898 N N . VAL A 1 120 ? 4.710 -1.305 -10.678 1.00 83.44 120 VAL A N 1
ATOM 899 C CA . VAL A 1 120 ? 4.066 -0.870 -11.935 1.00 83.44 120 VAL A CA 1
ATOM 900 C C . VAL A 1 120 ? 4.906 -1.275 -13.144 1.00 83.44 120 VAL A C 1
ATOM 902 O O . VAL A 1 120 ? 4.403 -1.934 -14.046 1.00 83.44 120 VAL A O 1
ATOM 905 N N . LEU A 1 121 ? 6.196 -0.926 -13.162 1.00 79.75 121 LEU A N 1
ATOM 906 C CA . LEU A 1 121 ? 7.082 -1.257 -14.282 1.00 79.75 121 LEU A CA 1
ATOM 907 C C . LEU A 1 121 ? 7.230 -2.773 -14.490 1.00 79.75 121 LEU A C 1
ATOM 909 O O . LEU A 1 121 ? 7.463 -3.202 -15.611 1.00 79.75 121 LEU A O 1
ATOM 913 N N . GLN A 1 122 ? 7.080 -3.579 -13.436 1.00 80.19 122 GLN A N 1
ATOM 914 C CA . GLN A 1 122 ? 7.108 -5.040 -13.530 1.00 80.19 122 GLN A CA 1
ATOM 915 C C . GLN A 1 122 ? 5.852 -5.629 -14.196 1.00 80.19 122 GLN A C 1
ATOM 917 O O . GLN A 1 122 ? 5.918 -6.742 -14.716 1.00 80.19 122 GLN A O 1
ATOM 922 N N . GLN A 1 123 ? 4.727 -4.915 -14.152 1.00 81.44 123 GLN A N 1
ATOM 923 C CA . GLN A 1 123 ? 3.427 -5.370 -14.655 1.00 81.44 123 GLN A CA 1
ATOM 924 C C . GLN A 1 123 ? 3.089 -4.820 -16.051 1.00 81.44 123 GLN A C 1
ATOM 926 O O . GLN A 1 123 ? 2.221 -5.364 -16.724 1.00 81.44 123 GLN A O 1
ATOM 931 N N . VAL A 1 124 ? 3.760 -3.753 -16.495 1.00 82.06 124 VAL A N 1
ATOM 932 C CA . VAL A 1 124 ? 3.530 -3.145 -17.815 1.00 82.06 124 VAL A CA 1
ATOM 933 C C . VAL A 1 124 ? 4.093 -4.027 -18.933 1.00 82.06 124 VAL A C 1
ATOM 935 O O . VAL A 1 124 ? 5.257 -4.424 -18.897 1.00 82.06 124 VAL A O 1
ATOM 938 N N . ASP A 1 125 ? 3.289 -4.258 -19.970 1.00 80.44 125 ASP A N 1
ATOM 939 C CA . ASP A 1 125 ? 3.724 -4.878 -21.219 1.00 80.44 125 ASP A CA 1
ATOM 940 C C . ASP A 1 125 ? 4.311 -3.819 -22.160 1.00 80.44 125 ASP A C 1
ATOM 942 O O . ASP A 1 125 ? 3.629 -2.913 -22.644 1.00 80.44 125 ASP A O 1
ATOM 946 N N . HIS A 1 126 ? 5.604 -3.935 -22.446 1.00 77.06 126 HIS A N 1
ATOM 947 C CA . HIS A 1 126 ? 6.320 -2.997 -23.308 1.00 77.06 126 HIS A CA 1
ATOM 948 C C . HIS A 1 126 ? 6.059 -3.196 -24.807 1.00 77.06 126 HIS A C 1
ATOM 950 O O . HIS A 1 126 ? 6.455 -2.341 -25.598 1.00 77.06 126 HIS A O 1
ATOM 956 N N . GLY A 1 127 ? 5.398 -4.287 -25.206 1.00 78.69 127 GLY A N 1
ATOM 957 C CA . GLY A 1 127 ? 4.938 -4.501 -26.577 1.00 78.69 127 GLY A CA 1
ATOM 958 C C . GLY A 1 127 ? 3.677 -3.707 -26.933 1.00 78.69 127 GLY A C 1
ATOM 959 O O . GLY A 1 127 ? 3.356 -3.576 -28.113 1.00 78.69 127 GLY A O 1
ATOM 960 N N . VAL A 1 128 ? 2.977 -3.152 -25.935 1.00 80.75 128 VAL A N 1
ATOM 9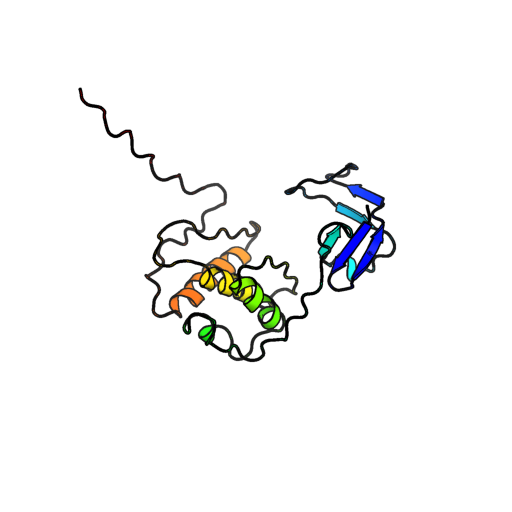61 C CA . VAL A 1 128 ? 1.682 -2.481 -26.104 1.00 80.75 128 VAL A CA 1
ATOM 962 C C . VAL A 1 128 ? 1.802 -0.981 -25.824 1.00 80.75 128 VAL A C 1
ATOM 964 O O . VAL A 1 128 ? 2.148 -0.553 -24.724 1.00 80.75 128 VAL A O 1
ATOM 967 N N . VAL A 1 129 ? 1.469 -0.154 -26.817 1.00 81.69 129 VAL A N 1
ATOM 968 C CA . VAL A 1 129 ? 1.530 1.318 -26.724 1.00 81.69 129 VAL A CA 1
ATOM 969 C C . VAL A 1 129 ? 0.156 1.890 -26.364 1.00 81.69 129 VAL A C 1
ATOM 971 O O . VAL A 1 129 ? -0.430 2.657 -27.116 1.00 81.69 129 VAL A O 1
ATOM 974 N N . GLU A 1 130 ? -0.355 1.511 -25.196 1.00 83.56 130 GLU A N 1
ATOM 975 C CA . GLU A 1 130 ? -1.626 1.994 -24.638 1.00 83.56 130 GLU A CA 1
ATOM 976 C C . GLU A 1 130 ? -1.450 2.405 -23.167 1.00 83.56 130 GLU A C 1
ATOM 978 O O . GLU A 1 130 ? -0.437 2.095 -22.531 1.00 83.56 130 GLU A O 1
ATOM 983 N N . CYS A 1 131 ? -2.425 3.122 -22.604 1.00 86.25 131 CYS A N 1
ATOM 984 C CA . CYS A 1 131 ? -2.413 3.452 -21.178 1.00 86.25 131 CYS A CA 1
ATOM 985 C C . CYS A 1 131 ? -2.661 2.189 -20.335 1.00 86.25 131 CYS A C 1
ATOM 987 O O . CYS A 1 131 ? -3.777 1.679 -20.300 1.00 86.25 131 CYS A O 1
ATOM 989 N N . GLN A 1 132 ? -1.627 1.699 -19.646 1.00 85.69 132 GLN A N 1
ATOM 990 C CA . GLN A 1 132 ? -1.688 0.463 -18.846 1.00 85.69 132 GLN A CA 1
ATOM 991 C C . GLN A 1 132 ? -1.659 0.699 -17.329 1.00 85.69 132 GLN A C 1
ATOM 993 O O . GLN A 1 132 ? -1.967 -0.200 -16.554 1.00 85.69 132 GLN A O 1
ATOM 998 N N . ALA A 1 133 ? -1.281 1.899 -16.886 1.00 85.44 133 ALA A N 1
ATOM 999 C CA . ALA A 1 133 ? -1.203 2.237 -15.471 1.00 85.44 133 ALA A CA 1
ATOM 1000 C C . ALA A 1 133 ? -1.616 3.691 -15.240 1.00 85.44 133 ALA A C 1
ATOM 1002 O O . ALA A 1 133 ? -1.133 4.602 -15.914 1.00 85.44 133 ALA A O 1
ATOM 1003 N N . LEU A 1 134 ? -2.470 3.909 -14.240 1.00 87.31 134 LEU A N 1
ATOM 1004 C CA . LEU A 1 134 ? -2.880 5.235 -13.792 1.00 87.31 134 LEU A CA 1
ATOM 1005 C C . LEU A 1 134 ? -2.295 5.508 -12.406 1.00 87.31 134 LEU A C 1
ATOM 1007 O O . LEU A 1 134 ? -2.538 4.766 -11.458 1.00 87.31 134 LEU A O 1
ATOM 1011 N N . VAL A 1 135 ? -1.538 6.599 -12.280 1.00 82.75 135 VAL A N 1
ATOM 1012 C CA . VAL A 1 135 ? -0.960 7.037 -11.004 1.00 82.75 135 VAL A CA 1
ATOM 1013 C C . VAL A 1 135 ? -1.645 8.320 -10.568 1.00 82.75 135 VAL A C 1
ATOM 1015 O O . VAL A 1 135 ? -1.462 9.370 -11.184 1.00 82.75 135 VAL A O 1
ATOM 1018 N N . LEU A 1 136 ? -2.409 8.253 -9.483 1.00 82.94 136 LEU A N 1
ATOM 1019 C CA . LEU A 1 136 ? -3.029 9.432 -8.890 1.00 82.94 136 LEU A CA 1
ATOM 1020 C C . LEU A 1 136 ? -2.104 10.009 -7.817 1.00 82.94 136 LEU A C 1
ATOM 1022 O O . LEU A 1 136 ? -1.660 9.306 -6.910 1.00 82.94 136 LEU A O 1
ATOM 1026 N N . ALA A 1 137 ? -1.812 11.303 -7.911 1.00 78.62 137 ALA A N 1
ATOM 1027 C CA . ALA A 1 137 ? -1.054 12.023 -6.897 1.00 78.62 137 ALA A CA 1
ATOM 1028 C C . ALA A 1 137 ? -1.771 13.332 -6.540 1.00 78.62 137 ALA A C 1
ATOM 1030 O O . ALA A 1 137 ? -2.329 13.982 -7.426 1.00 78.62 137 ALA A O 1
ATOM 1031 N N . PRO A 1 138 ? -1.760 13.747 -5.259 1.00 74.00 138 PRO A N 1
ATOM 1032 C CA . PRO A 1 138 ? -2.379 14.999 -4.846 1.00 74.00 138 PRO A CA 1
ATOM 1033 C C . PRO A 1 138 ? -1.698 16.184 -5.544 1.00 74.00 138 PRO A C 1
ATOM 1035 O O . PRO A 1 138 ? -0.473 16.214 -5.679 1.00 74.00 138 PRO A O 1
ATOM 1038 N N . SER A 1 139 ? -2.493 17.171 -5.961 1.00 60.94 139 SER A N 1
ATOM 1039 C CA . SER A 1 139 ? -2.102 18.297 -6.828 1.00 60.94 139 SER A CA 1
ATOM 1040 C C . SER A 1 139 ? -1.066 19.269 -6.240 1.00 60.94 139 SER A C 1
ATOM 1042 O O . SER A 1 139 ? -0.658 20.210 -6.917 1.00 60.94 139 SER A O 1
ATOM 1044 N N . GLN A 1 140 ? -0.604 19.063 -5.005 1.00 54.41 140 GLN A N 1
ATOM 1045 C CA . GLN A 1 140 ? 0.315 19.979 -4.333 1.00 54.41 140 GLN A CA 1
ATOM 1046 C C . GLN A 1 140 ? 1.791 19.534 -4.439 1.00 54.41 140 GLN A C 1
ATOM 1048 O O . GLN A 1 140 ? 2.250 18.617 -3.753 1.00 54.41 140 GLN A O 1
ATOM 1053 N N . GLY A 1 141 ? 2.558 20.250 -5.274 1.00 59.50 141 GLY A N 1
ATOM 1054 C CA . GLY A 1 141 ? 4.014 20.434 -5.153 1.00 59.50 141 GLY A CA 1
ATOM 1055 C C . GLY A 1 141 ? 4.943 19.308 -5.644 1.00 59.50 141 GLY A C 1
ATOM 1056 O O . GLY A 1 141 ? 4.692 18.621 -6.633 1.00 59.50 141 GLY A O 1
ATOM 1057 N N . GLN A 1 142 ? 6.069 19.142 -4.935 1.00 58.16 142 GLN A N 1
ATOM 1058 C CA . GLN A 1 142 ? 7.251 18.334 -5.297 1.00 58.16 142 GLN A CA 1
ATOM 1059 C C . GLN A 1 142 ? 6.980 16.826 -5.498 1.00 58.16 142 GLN A C 1
ATOM 1061 O O . GLN A 1 142 ? 7.795 16.114 -6.084 1.00 58.16 142 GLN A O 1
ATOM 1066 N N . ARG A 1 143 ? 5.834 16.304 -5.036 1.00 60.97 143 ARG A N 1
ATOM 1067 C CA . ARG A 1 143 ? 5.515 14.864 -5.099 1.00 60.97 143 ARG A CA 1
ATOM 1068 C C . ARG A 1 143 ? 5.297 14.369 -6.528 1.00 60.97 143 ARG A C 1
ATOM 1070 O O . ARG A 1 143 ? 5.812 13.309 -6.874 1.00 60.97 143 ARG A O 1
ATOM 1077 N N . MET A 1 144 ? 4.604 15.150 -7.358 1.00 62.00 144 MET A N 1
ATOM 1078 C CA . MET A 1 144 ? 4.405 14.817 -8.773 1.00 62.00 144 MET A CA 1
ATOM 1079 C C . MET A 1 144 ? 5.737 14.837 -9.536 1.00 62.00 144 MET A C 1
ATOM 1081 O O . MET A 1 144 ? 5.999 13.962 -10.357 1.00 62.00 144 MET A O 1
ATOM 1085 N N . LEU A 1 145 ? 6.619 15.790 -9.211 1.00 61.78 145 LEU A N 1
ATOM 1086 C CA . LEU A 1 145 ? 7.961 15.883 -9.795 1.00 61.78 145 LEU A CA 1
ATOM 1087 C C . LEU A 1 145 ? 8.832 14.678 -9.423 1.00 61.78 145 LEU A C 1
ATOM 1089 O O . LEU A 1 145 ? 9.533 14.149 -10.280 1.00 61.78 145 LEU A O 1
ATOM 1093 N N . ASN A 1 146 ? 8.744 14.203 -8.177 1.00 69.38 146 ASN A N 1
ATOM 1094 C CA . ASN A 1 146 ? 9.477 13.018 -7.732 1.00 69.38 146 ASN A CA 1
ATOM 1095 C C . ASN A 1 146 ? 9.000 11.743 -8.440 1.00 69.38 146 ASN A C 1
ATOM 1097 O O . ASN A 1 146 ? 9.821 10.925 -8.834 1.00 69.38 146 ASN A O 1
ATOM 1101 N N . ILE A 1 147 ? 7.691 11.567 -8.643 1.00 69.19 147 ILE A N 1
ATOM 1102 C CA . ILE A 1 147 ? 7.169 10.426 -9.416 1.00 69.19 147 ILE A CA 1
ATOM 1103 C C . ILE A 1 147 ? 7.644 10.524 -10.872 1.00 69.19 147 ILE A C 1
ATOM 1105 O O . ILE A 1 147 ? 8.183 9.562 -11.422 1.00 69.19 147 ILE A O 1
ATOM 1109 N N . ARG A 1 148 ? 7.515 11.714 -11.471 1.00 67.12 148 ARG A N 1
ATOM 1110 C CA . ARG A 1 148 ? 7.888 11.977 -12.864 1.00 67.12 148 ARG A CA 1
ATOM 1111 C C . ARG A 1 148 ? 9.383 11.799 -13.141 1.00 67.12 148 ARG A C 1
ATOM 1113 O O . ARG A 1 148 ? 9.732 11.461 -14.265 1.00 67.12 148 ARG A O 1
ATOM 1120 N N . SER A 1 149 ? 10.264 12.012 -12.162 1.00 70.25 149 SER A N 1
ATOM 1121 C CA . SER A 1 149 ? 11.708 11.781 -12.320 1.00 70.25 149 SER A CA 1
ATOM 1122 C C . SER A 1 149 ? 12.115 10.327 -12.063 1.00 70.25 149 SER A C 1
ATOM 1124 O O . SER A 1 149 ? 12.995 9.808 -12.751 1.00 70.25 149 SER A O 1
ATOM 1126 N N . GLN A 1 150 ? 11.459 9.649 -11.117 1.00 71.62 150 GLN A N 1
ATOM 1127 C CA . GLN A 1 150 ? 11.796 8.278 -10.726 1.00 71.62 150 GLN A CA 1
ATOM 1128 C C . GLN A 1 150 ? 11.394 7.247 -11.783 1.00 71.62 150 GLN A C 1
ATOM 1130 O O . GLN A 1 150 ? 12.194 6.369 -12.093 1.00 71.62 150 GLN A O 1
ATOM 1135 N N . PHE A 1 151 ? 10.210 7.373 -12.394 1.00 71.62 151 PHE A N 1
ATOM 1136 C CA . PHE A 1 151 ? 9.755 6.429 -13.425 1.00 71.62 151 PHE A CA 1
ATOM 1137 C C . PHE A 1 151 ? 10.737 6.313 -14.608 1.00 71.62 151 PHE A C 1
ATOM 1139 O O . PHE A 1 151 ? 11.224 5.211 -14.857 1.00 71.62 151 PHE A O 1
ATOM 1146 N N . PRO A 1 152 ? 11.130 7.409 -15.292 1.00 66.31 152 PRO A N 1
ATOM 1147 C CA . PRO A 1 152 ? 12.096 7.337 -16.389 1.00 66.31 152 PRO A CA 1
ATOM 1148 C C . PRO A 1 152 ? 13.506 6.940 -15.944 1.00 66.31 152 PRO A C 1
ATOM 1150 O O . PRO A 1 152 ? 1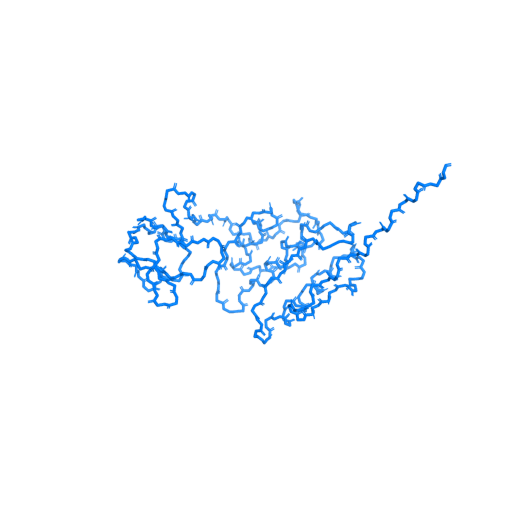4.260 6.381 -16.735 1.00 66.31 152 PRO A O 1
ATOM 1153 N N . SER A 1 153 ? 13.914 7.259 -14.711 1.00 67.56 153 SER A N 1
ATOM 1154 C CA . SER A 1 153 ? 15.229 6.852 -14.193 1.00 67.56 153 SER A CA 1
ATOM 1155 C C . SER A 1 153 ? 15.311 5.339 -13.977 1.00 67.56 153 SER A C 1
ATOM 1157 O O . SER A 1 153 ? 16.312 4.720 -14.333 1.00 67.56 153 SER A O 1
ATOM 1159 N N . LEU A 1 154 ? 14.248 4.741 -13.434 1.00 67.69 154 LEU A N 1
ATOM 1160 C CA . LEU A 1 154 ? 14.158 3.297 -13.225 1.00 67.69 154 LEU A CA 1
ATOM 1161 C C . LEU A 1 154 ? 13.970 2.561 -14.555 1.00 67.69 154 LEU A C 1
ATOM 1163 O O . LEU A 1 154 ? 14.658 1.580 -14.816 1.00 67.69 154 LEU A O 1
ATOM 1167 N N . ALA A 1 155 ? 13.121 3.097 -15.434 1.00 64.50 155 ALA A N 1
ATOM 1168 C CA . ALA A 1 155 ? 12.891 2.569 -16.772 1.00 64.50 155 ALA A CA 1
ATOM 1169 C C . ALA A 1 155 ? 14.179 2.545 -17.621 1.00 64.50 155 ALA A C 1
ATOM 1171 O O . ALA A 1 155 ? 14.533 1.506 -18.165 1.00 64.50 155 ALA A O 1
ATOM 1172 N N . ARG A 1 156 ? 14.940 3.649 -17.693 1.00 62.56 156 ARG A N 1
ATOM 1173 C CA . ARG A 1 156 ? 16.180 3.721 -18.502 1.00 62.56 156 ARG A CA 1
ATOM 1174 C C . ARG A 1 156 ? 17.269 2.747 -18.067 1.00 62.56 156 ARG A C 1
ATOM 1176 O O . ARG A 1 156 ? 18.115 2.384 -18.874 1.00 62.56 156 ARG A O 1
ATOM 1183 N N . SER A 1 157 ? 17.251 2.340 -16.806 1.00 56.00 157 SER A N 1
ATOM 1184 C CA . SER A 1 157 ? 18.191 1.345 -16.296 1.00 56.00 157 SER A CA 1
ATOM 1185 C C . SER A 1 157 ? 17.842 -0.082 -16.754 1.00 56.00 157 SER A C 1
ATOM 1187 O O . SER A 1 157 ? 18.667 -0.981 -16.631 1.00 56.00 157 SER A O 1
ATOM 1189 N N . SER A 1 158 ? 16.649 -0.292 -17.324 1.00 54.47 158 SER A N 1
ATOM 1190 C CA . SER A 1 158 ? 16.252 -1.531 -17.990 1.00 54.47 158 SER A CA 1
ATOM 1191 C C . SER A 1 158 ? 16.626 -1.459 -19.475 1.00 54.47 158 SER A C 1
ATOM 1193 O O . SER A 1 158 ? 16.006 -0.743 -20.261 1.00 54.47 158 SER A O 1
ATOM 1195 N N . ALA A 1 159 ? 17.647 -2.222 -19.874 1.00 47.50 159 ALA A N 1
ATOM 1196 C CA . ALA A 1 159 ? 18.271 -2.203 -21.206 1.00 47.50 159 ALA A CA 1
ATOM 1197 C C . ALA A 1 159 ? 17.369 -2.644 -22.390 1.00 47.50 159 ALA A C 1
ATOM 1199 O O . ALA A 1 159 ? 17.863 -2.855 -23.495 1.00 47.50 159 ALA A O 1
ATOM 1200 N N . HIS A 1 160 ? 16.062 -2.822 -22.181 1.00 49.59 160 HIS A N 1
ATOM 1201 C CA . HIS A 1 160 ? 15.105 -3.285 -23.195 1.00 49.59 160 HIS A CA 1
ATOM 1202 C C . HIS A 1 160 ? 13.922 -2.341 -23.428 1.00 49.59 160 HIS A C 1
ATOM 1204 O O . HIS A 1 160 ? 13.022 -2.675 -24.194 1.00 49.59 160 HIS A O 1
ATOM 1210 N N . LEU A 1 161 ? 13.902 -1.166 -22.791 1.00 49.38 161 LEU A N 1
ATOM 1211 C CA . LEU A 1 161 ? 12.783 -0.244 -22.956 1.00 49.38 161 LEU A CA 1
ATOM 1212 C C . LEU A 1 161 ? 12.990 0.682 -24.157 1.00 49.38 161 LEU A C 1
ATOM 1214 O O . LEU A 1 161 ? 14.045 1.318 -24.252 1.00 49.38 161 LEU A O 1
ATOM 1218 N N . PRO A 1 162 ? 11.992 0.821 -25.050 1.00 43.22 162 PRO A N 1
ATOM 1219 C CA . PRO A 1 162 ? 12.020 1.881 -26.044 1.00 43.22 162 PRO A CA 1
ATOM 1220 C C . PRO A 1 162 ? 12.065 3.244 -25.328 1.00 43.22 162 PRO A C 1
ATOM 1222 O O . PRO A 1 162 ? 11.513 3.381 -24.231 1.00 43.22 162 PRO A O 1
ATOM 1225 N N . PRO A 1 163 ? 12.718 4.268 -25.906 1.00 44.88 163 PRO A N 1
ATOM 1226 C CA . PRO A 1 163 ? 12.787 5.596 -25.306 1.00 44.88 163 PRO A CA 1
ATOM 1227 C C . PRO A 1 163 ? 11.369 6.128 -25.046 1.00 44.88 163 PRO A C 1
ATOM 1229 O O . PRO A 1 163 ? 10.610 6.430 -25.965 1.00 44.88 163 PRO A O 1
ATOM 1232 N N . THR A 1 164 ? 10.984 6.204 -23.771 1.00 45.88 164 THR A N 1
ATOM 1233 C CA . THR A 1 164 ? 9.623 6.548 -23.351 1.00 45.88 164 THR A CA 1
ATOM 1234 C C . THR A 1 164 ? 9.366 8.048 -23.525 1.00 45.88 164 THR A C 1
ATOM 1236 O O . THR A 1 164 ? 9.591 8.829 -22.599 1.00 45.88 164 THR A O 1
ATOM 1239 N N . ASN A 1 165 ? 8.878 8.462 -24.696 1.00 36.66 165 ASN A N 1
ATOM 1240 C CA . ASN A 1 165 ? 8.504 9.856 -24.978 1.00 36.66 165 ASN A CA 1
ATOM 1241 C C . ASN A 1 165 ? 7.088 10.252 -24.499 1.00 36.66 165 ASN A C 1
ATOM 1243 O O . ASN A 1 165 ? 6.720 11.417 -24.613 1.00 36.66 165 ASN A O 1
ATOM 1247 N N . ASN A 1 166 ? 6.307 9.339 -23.903 1.00 41.06 166 ASN A N 1
ATOM 1248 C CA . ASN A 1 166 ? 4.885 9.579 -23.592 1.00 41.06 166 ASN A CA 1
ATOM 1249 C C . ASN A 1 166 ? 4.546 9.798 -22.105 1.00 41.06 166 ASN A C 1
ATOM 1251 O O . ASN A 1 166 ? 3.381 9.723 -21.725 1.00 41.06 166 ASN A O 1
ATOM 1255 N N . TYR A 1 167 ? 5.514 10.157 -21.253 1.00 43.84 167 TYR A N 1
ATOM 1256 C CA . TYR A 1 167 ? 5.205 10.668 -19.906 1.00 43.84 167 TYR A CA 1
ATOM 1257 C C . TYR A 1 167 ? 4.635 12.099 -19.983 1.00 43.84 167 TYR A C 1
ATOM 1259 O O . TYR A 1 167 ? 5.276 13.079 -19.589 1.00 43.84 167 TYR A O 1
ATOM 1267 N N . GLN A 1 168 ? 3.411 12.245 -20.494 1.00 39.78 168 GLN A N 1
ATOM 1268 C CA . GLN A 1 168 ? 2.654 13.490 -20.415 1.00 39.78 168 GLN A CA 1
ATOM 1269 C C . GLN A 1 168 ? 2.026 13.605 -19.024 1.00 39.78 168 GLN A C 1
ATOM 1271 O O . GLN A 1 168 ? 0.850 13.338 -18.817 1.00 39.78 168 GLN A O 1
ATOM 1276 N N . GLY A 1 169 ? 2.816 14.038 -18.040 1.00 36.31 169 GLY A N 1
ATOM 1277 C CA . GLY A 1 169 ? 2.240 14.627 -16.831 1.00 36.31 169 GLY A CA 1
ATOM 1278 C C . GLY A 1 169 ? 1.594 15.960 -17.207 1.00 36.31 169 GLY A C 1
ATOM 1279 O O . GLY A 1 169 ? 2.269 16.990 -17.211 1.00 36.31 169 GLY A O 1
ATOM 1280 N N . GLY A 1 170 ? 0.330 15.906 -17.613 1.00 30.12 170 GLY A N 1
ATOM 1281 C CA . GLY A 1 170 ? -0.555 17.054 -17.745 1.00 30.12 170 GLY A CA 1
ATOM 1282 C C . GLY A 1 170 ? -1.384 17.242 -16.470 1.00 30.12 170 GLY A C 1
ATOM 1283 O O . GLY A 1 170 ? -1.526 16.303 -15.686 1.00 30.12 170 GLY A O 1
ATOM 1284 N N . PRO A 1 171 ? -1.928 18.447 -16.225 1.00 29.67 171 PRO A N 1
ATOM 1285 C CA . PRO A 1 171 ? -2.939 18.634 -15.191 1.00 29.67 171 PRO A CA 1
ATOM 1286 C C . PRO A 1 171 ? -4.134 17.705 -15.454 1.00 29.67 171 PRO A C 1
ATOM 1288 O O . PRO A 1 171 ? -4.463 17.436 -16.609 1.00 29.67 171 PRO A O 1
ATOM 1291 N N . VAL A 1 172 ? -4.803 17.272 -14.381 1.00 39.12 172 VAL A N 1
ATOM 1292 C CA . VAL A 1 172 ? -5.930 16.308 -14.346 1.00 39.12 172 VAL A CA 1
ATOM 1293 C C . VAL A 1 172 ? -7.095 16.668 -15.299 1.00 39.12 172 VAL A C 1
ATOM 1295 O O . VAL A 1 172 ? -7.939 15.833 -15.591 1.00 39.12 172 VAL A O 1
ATOM 1298 N N . ASN A 1 173 ? -7.099 17.874 -15.878 1.00 26.41 173 ASN A N 1
ATOM 1299 C CA . ASN A 1 173 ? -8.089 18.340 -16.853 1.00 26.41 173 ASN A CA 1
ATOM 1300 C C . ASN A 1 173 ? -7.774 18.011 -18.326 1.00 26.41 173 ASN A C 1
ATOM 1302 O O . ASN A 1 173 ? -8.524 18.422 -19.207 1.00 26.41 173 ASN A O 1
ATOM 1306 N N . ARG A 1 174 ? -6.692 17.287 -18.631 1.00 27.61 174 ARG A N 1
ATOM 1307 C CA . ARG A 1 174 ? -6.511 16.652 -19.944 1.00 27.61 174 ARG A CA 1
ATOM 1308 C C . ARG A 1 174 ? -6.489 15.145 -19.756 1.00 27.61 174 ARG A C 1
ATOM 1310 O O . ARG A 1 174 ? -5.428 14.529 -19.720 1.00 27.61 174 ARG A O 1
ATOM 1317 N N . PHE A 1 175 ? -7.680 14.556 -19.658 1.00 29.98 175 PHE A N 1
ATOM 1318 C CA . PHE A 1 175 ? -7.855 13.204 -20.171 1.00 29.98 175 PHE A CA 1
ATOM 1319 C C . PHE A 1 175 ? -7.256 13.191 -21.576 1.00 29.98 175 PHE A C 1
ATOM 1321 O O . PHE A 1 175 ? -7.553 14.080 -22.380 1.00 29.98 175 PHE A O 1
ATOM 1328 N N . ALA A 1 176 ? -6.357 12.243 -21.836 1.00 33.06 176 ALA A N 1
ATOM 1329 C CA . ALA A 1 176 ? -5.995 11.900 -23.196 1.00 33.06 176 ALA A CA 1
ATOM 1330 C C . ALA A 1 176 ? -7.311 11.751 -23.963 1.00 33.06 176 ALA A C 1
ATOM 1332 O O . ALA A 1 176 ? -8.164 10.953 -23.570 1.00 33.06 176 ALA A O 1
ATOM 1333 N N . SER A 1 177 ? -7.525 12.597 -24.970 1.00 27.38 177 SER A N 1
ATOM 1334 C CA . SER A 1 177 ? -8.646 12.436 -25.883 1.00 27.38 177 SER A CA 1
ATOM 1335 C C . SER A 1 177 ? -8.629 10.975 -26.337 1.00 27.38 177 SER A C 1
ATOM 1337 O O . SER A 1 177 ? -7.547 10.507 -26.711 1.00 27.38 177 SER A O 1
ATOM 1339 N N . PRO A 1 178 ? -9.753 10.237 -26.290 1.00 31.27 178 PRO A N 1
ATOM 1340 C CA . PRO A 1 178 ? -9.781 8.914 -26.896 1.00 31.27 178 PRO A CA 1
ATOM 1341 C C . PRO A 1 178 ? -9.285 9.038 -28.347 1.00 31.27 178 PRO A C 1
ATOM 1343 O O . PRO A 1 178 ? -9.557 10.068 -28.985 1.00 31.27 178 PRO A O 1
ATOM 1346 N N . PRO A 1 179 ? -8.524 8.057 -28.871 1.00 33.91 179 PRO A N 1
ATOM 1347 C CA . PRO A 1 179 ? -8.125 8.085 -30.271 1.00 33.91 179 PRO A CA 1
ATOM 1348 C C . PRO A 1 179 ? -9.384 8.248 -31.137 1.00 33.91 179 PRO A C 1
ATOM 1350 O O . PRO A 1 179 ? -10.446 7.740 -30.757 1.00 33.91 179 PRO A O 1
ATOM 1353 N N . PRO A 1 180 ? -9.314 8.995 -32.256 1.00 32.78 180 PRO A N 1
ATOM 1354 C CA . PRO A 1 180 ? -10.475 9.209 -33.105 1.00 32.78 180 PRO A CA 1
ATOM 1355 C C . PRO A 1 180 ? -11.068 7.850 -33.468 1.00 32.78 180 PRO A C 1
ATOM 1357 O O . PRO A 1 180 ? -10.378 6.984 -34.005 1.00 32.78 180 PRO A O 1
ATOM 1360 N N . VAL A 1 181 ? -12.342 7.660 -33.122 1.00 36.31 181 VAL A N 1
ATOM 1361 C CA . VAL A 1 181 ? -13.125 6.504 -33.550 1.00 36.31 181 VAL A CA 1
ATOM 1362 C C . VAL A 1 181 ? -13.003 6.455 -35.066 1.00 36.31 181 VAL A C 1
ATOM 1364 O O . VAL A 1 181 ? -13.408 7.408 -35.735 1.00 36.31 181 VAL A O 1
ATOM 1367 N N . ASN A 1 182 ? -12.400 5.386 -35.595 1.00 35.94 182 ASN A N 1
ATOM 1368 C CA . ASN A 1 182 ? -12.392 5.126 -37.028 1.00 35.94 182 ASN A CA 1
ATOM 1369 C C . ASN A 1 182 ? -13.838 5.242 -37.512 1.00 35.94 182 ASN A C 1
ATOM 1371 O O . ASN A 1 182 ? -14.695 4.436 -37.142 1.00 35.94 182 ASN A O 1
ATOM 1375 N N . GLN A 1 183 ? -14.105 6.297 -38.282 1.00 32.22 183 GLN A N 1
ATOM 1376 C CA . GLN A 1 183 ? -15.355 6.452 -38.997 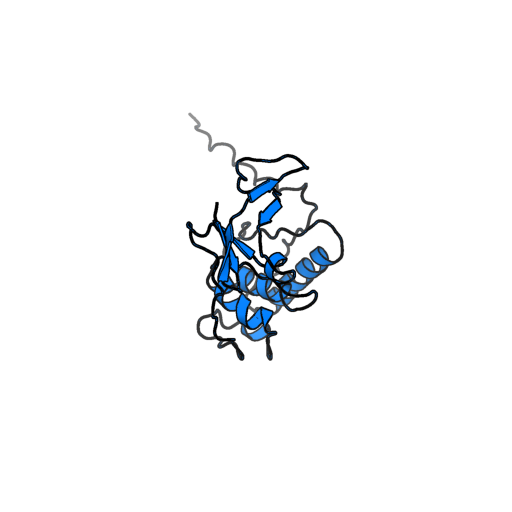1.00 32.22 183 GLN A CA 1
ATOM 1377 C C . GLN A 1 183 ? -15.578 5.183 -39.812 1.00 32.22 183 GLN A C 1
ATOM 1379 O O . GLN A 1 183 ? -14.648 4.644 -40.414 1.00 32.22 183 GLN A O 1
ATOM 1384 N N . ALA A 1 184 ? -16.816 4.709 -39.732 1.00 33.03 184 ALA A N 1
ATOM 1385 C CA . ALA A 1 184 ? -17.342 3.517 -40.359 1.00 33.03 184 ALA A CA 1
ATOM 1386 C C . ALA A 1 184 ? -16.645 3.170 -41.682 1.00 33.03 184 ALA A C 1
ATOM 1388 O O . ALA A 1 184 ? -16.606 3.978 -42.611 1.00 33.03 184 ALA A O 1
ATOM 1389 N N . ALA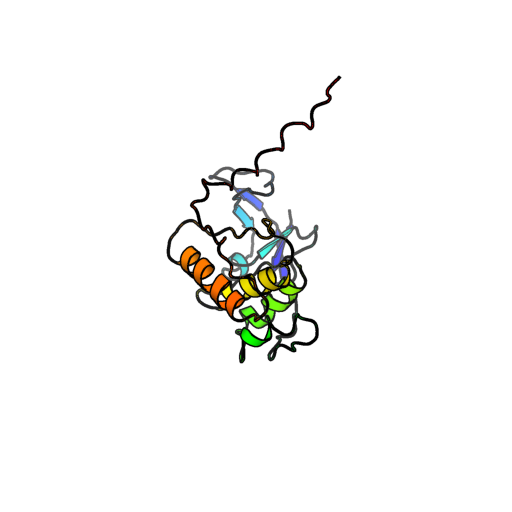 A 1 185 ? -16.163 1.928 -41.774 1.00 33.09 185 ALA A N 1
ATOM 1390 C CA . ALA A 1 185 ? -15.985 1.280 -43.059 1.00 33.09 185 ALA A CA 1
ATOM 1391 C C . ALA A 1 185 ? -17.326 1.380 -43.797 1.00 33.09 185 ALA A C 1
ATOM 1393 O O . ALA A 1 185 ? -18.343 0.851 -43.343 1.00 33.09 185 ALA A O 1
ATOM 1394 N N . GLY A 1 186 ? -17.319 2.160 -44.875 1.00 27.86 186 GLY A N 1
ATOM 1395 C CA . GLY A 1 186 ? -18.475 2.387 -45.714 1.00 27.86 186 GLY A CA 1
ATOM 1396 C C . GLY A 1 186 ? -19.009 1.064 -46.236 1.00 27.86 186 GLY A C 1
ATOM 1397 O O . GLY A 1 186 ? -18.289 0.287 -46.860 1.00 27.86 186 GLY A O 1
ATOM 1398 N N . ILE A 1 187 ? -20.296 0.846 -46.003 1.00 40.47 187 ILE A N 1
ATOM 1399 C CA . ILE A 1 187 ? -21.106 0.058 -46.919 1.00 40.47 187 ILE A CA 1
ATOM 1400 C C . ILE A 1 187 ? -21.272 0.951 -48.153 1.00 40.47 187 ILE A C 1
ATOM 1402 O O . ILE A 1 187 ? -21.815 2.051 -48.062 1.00 40.47 187 ILE A O 1
ATOM 1406 N N . VAL A 1 188 ? -20.721 0.511 -49.276 1.00 28.30 188 VAL A N 1
ATOM 1407 C CA . VAL A 1 188 ? -20.825 1.143 -50.599 1.00 28.30 188 VAL A CA 1
ATOM 1408 C C . VAL A 1 188 ? -21.355 0.040 -51.534 1.00 28.30 188 VAL A C 1
ATOM 1410 O O . VAL A 1 188 ? -21.011 -1.123 -51.310 1.00 28.30 188 VAL A O 1
ATOM 1413 N N . PRO A 1 189 ? -22.256 0.384 -52.471 1.00 39.84 189 PRO A N 1
ATOM 1414 C CA . PRO A 1 189 ? -23.634 -0.115 -52.551 1.00 39.84 189 PRO A CA 1
ATOM 1415 C C . PRO A 1 189 ? -23.820 -1.478 -53.220 1.00 39.84 189 PRO A C 1
ATOM 1417 O O . PRO A 1 189 ? -22.936 -1.901 -53.996 1.00 39.84 189 PRO A O 1
#

Radius of gyration: 21.14 Å; chains: 1; bounding box: 47×36×75 Å

Sequence (189 aa):
MVATYGPSGLTTKVKSLEMHHESILEALPGDNAAFNSKNVTVKDRGYVASKSEDDPVKEVNIKPVHKMDPTPFSKNLLCVILEKPSVTQQRGIVPLCNGLDVIQQAQFGIGKTATFCSGVLQQVDHGVVECQALVLAPSQGQRMLNIRSQFPSLARSSAHLPPTNNYQGGPVNRFASPPPVNQAAGIVP

InterPro domains:
  IPR009000 Translation protein, beta-barrel domain superfamily [SSF50447] (5-67)
  IPR011545 DEAD/DEAH-box helicase domain [PF00270] (89-139)
  IPR027417 P-loop containing nucleoside triphosphate hydrolase [G3DSA:3.40.50.300] (74-174)
  IPR027417 P-loop containing nucleoside triphosphate hydrolase [SSF52540] (58-139)